Protein AF-A0A836XDJ7-F1 (afdb_monomer_lite)

Structure (mmCIF, N/CA/C/O backbone):
data_AF-A0A836XDJ7-F1
#
_entry.id   AF-A0A836XDJ7-F1
#
loop_
_atom_site.group_PDB
_atom_site.id
_atom_site.type_symbol
_atom_site.label_atom_id
_atom_site.label_alt_id
_atom_site.label_comp_id
_atom_site.label_asym_id
_atom_site.label_entity_id
_atom_site.label_seq_id
_atom_site.pdbx_PDB_ins_code
_atom_site.Cartn_x
_atom_site.Cartn_y
_atom_site.Cartn_z
_atom_site.occupancy
_atom_site.B_iso_or_equiv
_atom_site.auth_seq_id
_atom_site.auth_comp_id
_atom_site.auth_asym_id
_atom_site.auth_atom_id
_atom_site.pdbx_PDB_model_num
ATOM 1 N N . MET A 1 1 ? 8.015 -3.170 -27.731 1.00 86.69 1 MET A N 1
ATOM 2 C CA . MET A 1 1 ? 8.907 -2.161 -28.352 1.00 86.69 1 MET A CA 1
ATOM 3 C C . MET A 1 1 ? 10.154 -2.767 -28.996 1.00 86.69 1 MET A C 1
ATOM 5 O O . MET A 1 1 ? 10.722 -2.091 -29.834 1.00 86.69 1 MET A O 1
ATOM 9 N N . GLY A 1 2 ? 10.564 -4.005 -28.668 1.00 94.81 2 GLY A N 1
ATOM 10 C CA . GLY A 1 2 ? 11.625 -4.706 -29.415 1.00 94.81 2 GLY A CA 1
ATOM 11 C C . GLY A 1 2 ? 12.998 -4.026 -29.364 1.00 94.81 2 GLY A C 1
ATOM 12 O O . GLY A 1 2 ? 13.715 -4.049 -30.357 1.00 94.81 2 GLY A O 1
ATOM 13 N N . LEU A 1 3 ? 13.328 -3.371 -28.244 1.00 97.88 3 LEU A N 1
ATOM 14 C CA . LEU A 1 3 ? 14.580 -2.630 -28.093 1.00 97.88 3 LEU A CA 1
ATOM 15 C C . LEU A 1 3 ? 15.785 -3.572 -28.095 1.00 97.88 3 LEU A C 1
ATOM 17 O O . LEU A 1 3 ? 15.731 -4.663 -27.528 1.00 97.88 3 LEU A O 1
ATOM 21 N N . THR A 1 4 ? 16.895 -3.116 -28.674 1.00 98.25 4 THR A N 1
ATOM 22 C CA . THR A 1 4 ? 18.186 -3.800 -28.528 1.00 98.25 4 THR A CA 1
ATOM 23 C C . THR A 1 4 ? 18.712 -3.677 -27.094 1.00 98.25 4 THR A C 1
ATOM 25 O O . THR A 1 4 ? 18.233 -2.854 -26.307 1.00 98.25 4 THR A O 1
ATOM 28 N N . ALA A 1 5 ? 19.743 -4.451 -26.744 1.00 96.75 5 ALA A N 1
ATOM 29 C CA . ALA A 1 5 ? 20.406 -4.335 -25.443 1.00 96.75 5 ALA A CA 1
ATOM 30 C C . ALA A 1 5 ? 20.936 -2.909 -25.187 1.00 96.75 5 ALA A C 1
ATOM 32 O O . ALA A 1 5 ? 20.705 -2.351 -24.118 1.00 96.75 5 ALA A O 1
ATOM 33 N N . ALA A 1 6 ? 21.555 -2.279 -26.193 1.00 97.38 6 ALA A N 1
ATOM 34 C CA . ALA A 1 6 ? 22.063 -0.910 -26.088 1.00 97.38 6 ALA A CA 1
ATOM 35 C C . ALA A 1 6 ? 20.937 0.120 -25.877 1.00 97.38 6 ALA A C 1
ATOM 37 O O . ALA A 1 6 ? 21.045 0.999 -25.025 1.00 97.38 6 ALA A O 1
ATOM 38 N N . GLN A 1 7 ? 19.821 -0.011 -26.601 1.00 98.06 7 GLN A N 1
ATOM 39 C CA . GLN A 1 7 ? 18.652 0.852 -26.397 1.00 98.06 7 GLN A CA 1
ATOM 40 C C . GLN A 1 7 ? 18.010 0.627 -25.024 1.00 98.06 7 GLN A C 1
ATOM 42 O O . GLN A 1 7 ? 17.579 1.581 -24.385 1.00 98.06 7 GLN A O 1
ATOM 47 N N . THR A 1 8 ? 17.975 -0.616 -24.545 1.00 97.12 8 THR A N 1
ATOM 48 C CA . THR 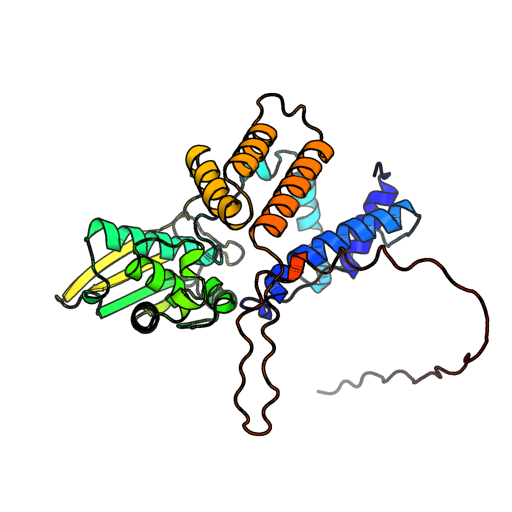A 1 8 ? 17.460 -0.946 -23.210 1.00 97.12 8 THR A CA 1
ATOM 49 C C . THR A 1 8 ? 18.335 -0.332 -22.116 1.00 97.12 8 THR A C 1
ATOM 51 O O . THR A 1 8 ? 17.803 0.275 -21.190 1.00 97.12 8 THR A O 1
ATOM 54 N N . ALA A 1 9 ? 19.662 -0.403 -22.253 1.00 96.25 9 ALA A N 1
ATOM 55 C CA . ALA A 1 9 ? 20.599 0.238 -21.331 1.00 96.25 9 ALA A CA 1
ATOM 56 C C . ALA A 1 9 ? 20.425 1.767 -21.306 1.00 96.25 9 ALA A C 1
ATOM 58 O O . ALA A 1 9 ? 20.306 2.352 -20.231 1.00 96.25 9 ALA A O 1
ATOM 59 N N . ASN A 1 10 ? 20.307 2.407 -22.477 1.00 98.25 10 ASN A N 1
ATOM 60 C CA . ASN A 1 10 ? 20.009 3.840 -22.569 1.00 98.25 10 ASN A CA 1
ATOM 61 C C . ASN A 1 10 ? 18.671 4.187 -21.903 1.00 98.25 10 ASN A C 1
ATOM 63 O O . ASN A 1 10 ? 18.594 5.167 -21.169 1.00 98.25 10 ASN A O 1
ATOM 67 N N . ALA A 1 11 ? 17.625 3.383 -22.119 1.00 97.88 11 ALA A N 1
ATOM 68 C CA . ALA A 1 11 ? 16.325 3.600 -21.493 1.00 97.88 11 ALA A CA 1
ATOM 69 C C . ALA A 1 11 ? 16.418 3.529 -19.962 1.00 97.88 11 ALA A C 1
ATOM 71 O O . ALA A 1 11 ? 15.955 4.444 -19.290 1.00 97.88 11 ALA A O 1
ATOM 72 N N . LEU A 1 12 ? 17.052 2.490 -19.408 1.00 95.88 12 LEU A N 1
ATOM 73 C CA . LEU A 1 12 ? 17.246 2.353 -17.960 1.00 95.88 12 LEU A CA 1
ATOM 74 C C . LEU A 1 12 ? 18.051 3.526 -17.389 1.00 95.88 12 LEU A C 1
ATOM 76 O O . LEU A 1 12 ? 17.641 4.126 -16.398 1.00 95.88 12 LEU A O 1
ATOM 80 N N . SER A 1 13 ? 19.136 3.916 -18.053 1.00 97.31 13 SER A N 1
ATOM 81 C CA . SER A 1 13 ? 19.957 5.058 -17.648 1.00 97.31 13 SER A CA 1
ATOM 82 C C . SER A 1 13 ? 19.166 6.375 -17.647 1.00 97.31 13 SER A C 1
ATOM 84 O O . SER A 1 13 ? 19.190 7.108 -16.662 1.00 97.31 13 SER A O 1
ATOM 86 N N . LEU A 1 14 ? 18.347 6.637 -18.674 1.00 97.75 14 LEU A N 1
ATOM 87 C CA . LEU A 1 14 ? 17.469 7.816 -18.716 1.00 97.75 14 LEU A CA 1
ATOM 88 C C . LEU A 1 14 ? 16.453 7.848 -17.564 1.00 97.75 14 LEU A C 1
ATOM 90 O O . LEU A 1 14 ? 16.077 8.934 -17.116 1.00 97.75 14 LEU A O 1
ATOM 94 N N . THR A 1 15 ? 16.007 6.690 -17.056 1.00 96.50 15 THR A N 1
ATOM 95 C CA . THR A 1 15 ? 15.101 6.675 -15.895 1.00 96.50 15 THR A CA 1
ATOM 96 C C . THR A 1 15 ? 15.756 7.212 -14.627 1.00 96.50 15 THR A C 1
ATOM 98 O O . THR A 1 15 ? 15.051 7.818 -13.825 1.00 96.50 15 THR A O 1
ATOM 101 N N . ALA A 1 16 ? 17.082 7.102 -14.474 1.00 94.94 16 ALA A N 1
ATOM 102 C CA . ALA A 1 16 ? 17.805 7.660 -13.330 1.00 94.94 16 ALA A CA 1
ATOM 103 C C . ALA A 1 16 ? 17.612 9.183 -13.211 1.00 94.94 16 ALA A C 1
ATOM 105 O O . ALA A 1 16 ? 17.493 9.709 -12.110 1.00 94.94 16 ALA A O 1
ATOM 106 N N . SER A 1 17 ? 17.497 9.891 -14.342 1.00 93.88 17 SER A N 1
ATOM 107 C CA . SER A 1 17 ? 17.246 11.341 -14.381 1.00 93.88 17 SER A CA 1
ATOM 108 C C . SER A 1 17 ? 15.789 11.738 -14.108 1.00 93.88 17 SER A C 1
ATOM 110 O O . SER A 1 17 ? 15.494 12.922 -13.975 1.00 93.88 17 SER A O 1
ATOM 112 N N . MET A 1 18 ? 14.869 10.773 -14.060 1.00 95.12 18 MET A N 1
ATOM 113 C CA . MET A 1 18 ? 13.438 10.992 -13.802 1.00 95.12 18 MET A CA 1
ATOM 114 C C . MET A 1 18 ? 12.961 10.324 -12.506 1.00 95.12 18 MET A C 1
ATOM 116 O O . MET A 1 18 ? 11.803 10.489 -12.120 1.00 95.12 18 MET A O 1
ATOM 120 N N . ALA A 1 19 ? 13.828 9.550 -11.853 1.00 92.81 19 ALA A N 1
ATOM 121 C CA . ALA A 1 19 ? 13.526 8.845 -10.623 1.00 92.81 19 ALA A CA 1
ATOM 122 C C . ALA A 1 19 ? 13.476 9.826 -9.443 1.00 92.81 19 ALA A C 1
ATOM 124 O O . ALA A 1 19 ? 14.389 10.622 -9.231 1.00 92.81 19 ALA A O 1
ATOM 125 N N . GLY A 1 20 ? 12.398 9.766 -8.663 1.00 91.19 20 GLY A N 1
ATOM 126 C CA . GLY A 1 20 ? 12.217 10.601 -7.483 1.00 91.19 20 GLY A CA 1
ATOM 127 C C . GLY A 1 20 ? 10.859 10.394 -6.817 1.00 91.19 20 GLY A C 1
ATOM 128 O O . GLY A 1 20 ? 9.956 9.766 -7.370 1.00 91.19 20 GLY A O 1
ATOM 129 N N . GLY A 1 21 ? 10.729 10.933 -5.608 1.00 92.19 21 GLY A N 1
ATOM 130 C CA . GLY A 1 21 ? 9.521 10.870 -4.789 1.00 92.19 21 GLY A CA 1
ATOM 131 C C . GLY A 1 21 ? 9.886 10.925 -3.311 1.00 92.19 21 GLY A C 1
ATOM 132 O O . GLY A 1 21 ? 10.729 10.160 -2.854 1.00 92.19 21 GLY A O 1
ATOM 133 N N . ALA A 1 22 ? 9.269 11.835 -2.563 1.00 92.69 22 ALA A N 1
ATOM 134 C CA . ALA A 1 22 ? 9.565 12.012 -1.144 1.00 92.69 22 ALA A CA 1
ATOM 135 C C . ALA A 1 22 ? 8.534 11.280 -0.277 1.00 92.69 22 ALA A C 1
ATOM 137 O O . ALA A 1 22 ? 7.329 11.375 -0.520 1.00 92.69 22 ALA A O 1
ATOM 138 N N . THR A 1 23 ? 8.991 10.587 0.765 1.00 91.44 23 THR A N 1
ATOM 139 C CA . THR A 1 23 ? 8.110 9.950 1.761 1.00 91.44 23 THR A CA 1
ATOM 140 C C . THR A 1 23 ? 7.246 10.966 2.506 1.00 91.44 23 THR A C 1
ATOM 142 O O . THR A 1 23 ? 6.135 10.630 2.899 1.00 91.44 23 THR A O 1
ATOM 145 N N . SER A 1 24 ? 7.672 12.232 2.586 1.00 92.81 24 SER A N 1
ATOM 146 C CA . SER A 1 24 ? 6.873 13.346 3.118 1.00 92.81 24 SER A CA 1
ATOM 147 C C . SER A 1 24 ? 5.565 13.613 2.360 1.00 92.81 24 SER A C 1
ATOM 149 O O . SER A 1 24 ? 4.715 14.343 2.852 1.00 92.81 24 SER A O 1
ATOM 151 N N . GLN A 1 25 ? 5.381 13.025 1.174 1.00 95.19 25 GLN A N 1
ATOM 152 C CA . GLN A 1 25 ? 4.128 13.088 0.417 1.00 95.19 25 GLN A CA 1
ATOM 153 C C . GLN A 1 25 ? 3.115 12.005 0.820 1.00 95.19 25 GLN A C 1
ATOM 155 O O . GLN A 1 25 ? 2.030 11.915 0.240 1.00 95.19 25 GLN A O 1
ATOM 160 N N . PHE A 1 26 ? 3.462 11.119 1.755 1.00 94.38 26 PHE A N 1
ATOM 161 C CA . PHE A 1 26 ? 2.523 10.128 2.273 1.00 94.38 26 PHE A CA 1
ATOM 162 C C . PHE A 1 26 ? 1.426 10.846 3.058 1.00 94.38 26 PHE A C 1
ATOM 164 O O . PHE A 1 26 ? 1.706 11.801 3.764 1.00 94.38 26 PHE A O 1
ATOM 171 N N . GLY A 1 27 ? 0.179 10.409 2.887 1.00 93.56 27 GLY A N 1
ATOM 172 C CA . GLY A 1 27 ? -0.996 11.137 3.373 1.00 93.56 27 GLY A CA 1
ATOM 173 C C . GLY A 1 27 ? -1.542 12.192 2.411 1.00 93.56 27 GLY A C 1
ATOM 174 O O . GLY A 1 27 ? -2.542 12.815 2.725 1.00 93.56 27 GLY A O 1
ATOM 175 N N . THR A 1 28 ? -0.955 12.365 1.220 1.00 94.88 28 THR A N 1
ATOM 176 C CA . THR A 1 28 ? -1.492 13.252 0.174 1.00 94.88 28 THR A CA 1
ATOM 177 C C . THR A 1 28 ? -1.761 12.496 -1.130 1.00 94.88 28 THR A C 1
ATOM 179 O O . THR A 1 28 ? -1.353 11.344 -1.322 1.00 94.88 28 THR A O 1
ATOM 182 N N . MET A 1 29 ? -2.410 13.162 -2.092 1.00 95.00 29 MET A N 1
ATOM 183 C CA . MET A 1 29 ? -2.588 12.622 -3.448 1.00 95.00 29 MET A CA 1
ATOM 184 C C . MET A 1 29 ? -1.257 12.374 -4.173 1.00 95.00 29 MET A C 1
ATOM 186 O O . MET A 1 29 ? -1.188 11.501 -5.043 1.00 95.00 29 MET A O 1
ATOM 190 N N . ALA A 1 30 ? -0.186 13.093 -3.817 1.00 96.12 30 ALA A N 1
ATOM 191 C CA . ALA A 1 30 ? 1.107 12.962 -4.481 1.00 96.12 30 ALA A CA 1
ATOM 192 C C . ALA A 1 30 ? 1.695 11.551 -4.327 1.00 96.12 30 ALA A C 1
ATOM 194 O O . ALA A 1 30 ? 2.253 11.027 -5.292 1.00 96.12 30 ALA A O 1
ATOM 195 N N . LYS A 1 31 ? 1.457 10.865 -3.195 1.00 94.56 31 LYS A N 1
ATOM 196 C CA . LYS A 1 31 ? 1.850 9.455 -3.038 1.00 94.56 31 LYS A CA 1
ATOM 197 C C . LYS A 1 31 ? 1.288 8.570 -4.149 1.00 94.56 31 LYS A C 1
ATOM 199 O O . LYS A 1 31 ? 1.990 7.682 -4.628 1.00 94.56 31 LYS A O 1
ATOM 204 N N . ALA A 1 32 ? 0.020 8.751 -4.526 1.00 93.06 32 ALA A N 1
ATOM 205 C CA . ALA A 1 32 ? -0.593 7.962 -5.595 1.00 93.06 32 ALA A CA 1
ATOM 206 C C . ALA A 1 32 ? -0.015 8.354 -6.963 1.00 93.06 32 ALA A C 1
ATOM 208 O O . ALA A 1 32 ? 0.279 7.487 -7.787 1.00 93.06 32 ALA A O 1
ATOM 209 N N . LEU A 1 33 ? 0.222 9.654 -7.171 1.00 96.19 33 LEU A N 1
ATOM 210 C CA . LEU A 1 33 ? 0.825 10.178 -8.396 1.00 96.19 33 LEU A CA 1
ATOM 211 C C . LEU A 1 33 ? 2.256 9.678 -8.624 1.00 96.19 33 LEU A C 1
ATOM 213 O O . LEU A 1 33 ? 2.631 9.509 -9.780 1.00 96.19 33 LEU A O 1
ATOM 217 N N . HIS A 1 34 ? 3.027 9.358 -7.578 1.00 97.06 34 HIS A N 1
ATOM 218 C CA . HIS A 1 34 ? 4.369 8.777 -7.727 1.00 97.06 34 HIS A CA 1
ATOM 219 C C . HIS A 1 34 ? 4.378 7.533 -8.633 1.00 97.06 34 HIS A C 1
ATOM 221 O O . HIS A 1 34 ? 5.248 7.406 -9.492 1.00 97.06 34 HIS A O 1
ATOM 227 N N . ALA A 1 35 ? 3.384 6.645 -8.506 1.00 96.00 35 ALA A N 1
ATOM 228 C CA . ALA A 1 35 ? 3.280 5.462 -9.364 1.00 96.00 35 ALA A CA 1
ATOM 229 C C . ALA A 1 35 ? 2.992 5.837 -10.829 1.00 96.00 35 ALA A C 1
ATOM 231 O O . ALA A 1 35 ? 3.576 5.264 -11.749 1.00 96.00 35 ALA A O 1
ATOM 232 N N . GLY A 1 36 ? 2.133 6.838 -11.048 1.00 96.44 36 GLY A N 1
ATOM 233 C CA . GLY A 1 36 ? 1.852 7.373 -12.380 1.00 96.44 36 GLY A CA 1
ATOM 234 C C . GLY A 1 36 ? 3.075 8.041 -13.014 1.00 96.44 36 GLY A C 1
ATOM 235 O O . GLY A 1 36 ? 3.361 7.816 -14.190 1.00 96.44 36 GLY A O 1
ATOM 236 N N . PHE A 1 37 ? 3.838 8.813 -12.236 1.00 97.25 37 PHE A N 1
ATOM 237 C CA . PHE A 1 37 ? 5.084 9.431 -12.688 1.00 97.25 37 PHE A CA 1
ATOM 238 C C . PHE A 1 37 ? 6.145 8.389 -13.037 1.00 97.25 37 PHE A C 1
ATOM 240 O O . PHE A 1 37 ? 6.752 8.497 -14.100 1.00 97.25 37 PHE A O 1
ATOM 247 N N . ALA A 1 38 ? 6.305 7.344 -12.222 1.00 97.31 38 ALA A N 1
ATOM 248 C CA . ALA A 1 38 ? 7.218 6.242 -12.518 1.00 97.31 38 ALA A CA 1
ATOM 249 C C . ALA A 1 38 ? 6.836 5.511 -13.820 1.00 97.31 38 ALA A C 1
ATOM 251 O O . ALA A 1 38 ? 7.686 5.301 -14.687 1.00 97.31 38 ALA A O 1
ATOM 252 N N . ALA A 1 39 ? 5.550 5.191 -14.009 1.00 97.25 39 ALA A N 1
ATOM 253 C CA . ALA A 1 39 ? 5.065 4.558 -15.237 1.00 97.25 39 ALA A CA 1
ATOM 254 C C . ALA A 1 39 ? 5.295 5.446 -16.474 1.00 97.25 39 ALA A C 1
ATOM 256 O O . ALA A 1 39 ? 5.802 4.978 -17.497 1.00 97.25 39 ALA A O 1
ATOM 257 N N . LYS A 1 40 ? 4.986 6.747 -16.366 1.00 97.31 40 LYS A N 1
ATOM 258 C CA . LYS A 1 40 ? 5.246 7.741 -17.418 1.00 97.31 40 LYS A CA 1
ATOM 259 C C . LYS A 1 40 ? 6.733 7.810 -17.769 1.00 97.31 40 LYS A C 1
ATOM 261 O O . LYS A 1 40 ? 7.070 7.802 -18.951 1.00 97.31 40 LYS A O 1
ATOM 266 N N . ALA A 1 41 ? 7.608 7.868 -16.765 1.00 97.81 41 ALA A N 1
ATOM 267 C CA . ALA A 1 41 ? 9.053 7.942 -16.951 1.00 97.81 41 ALA A CA 1
ATOM 268 C C . ALA A 1 41 ? 9.591 6.718 -17.708 1.00 97.81 41 ALA A C 1
ATOM 270 O O . ALA A 1 41 ? 10.345 6.883 -18.665 1.00 97.81 41 ALA A O 1
ATOM 271 N N . GLY A 1 42 ? 9.148 5.507 -17.354 1.00 97.50 42 GLY A N 1
ATOM 272 C CA . GLY A 1 42 ? 9.561 4.277 -18.039 1.00 97.50 42 GLY A CA 1
ATOM 273 C C . GLY A 1 42 ? 9.163 4.247 -19.519 1.00 97.50 42 GLY A C 1
ATOM 274 O O . GLY A 1 42 ? 10.001 3.991 -20.385 1.00 97.50 42 GLY A O 1
ATOM 275 N N . VAL A 1 43 ? 7.902 4.571 -19.832 1.00 97.88 43 VAL A N 1
ATOM 276 C CA . VAL A 1 43 ? 7.412 4.620 -21.224 1.00 97.88 43 VAL A CA 1
ATOM 277 C C . VAL A 1 43 ? 8.137 5.698 -22.031 1.00 97.88 43 VAL A C 1
ATOM 279 O O . VAL A 1 43 ? 8.524 5.458 -23.179 1.00 97.88 43 VAL A O 1
ATOM 282 N N . LEU A 1 44 ? 8.351 6.876 -21.438 1.00 98.38 44 LEU A N 1
ATOM 283 C CA . LEU A 1 44 ? 9.061 7.975 -22.085 1.00 98.38 44 LEU A CA 1
ATOM 284 C C . LEU A 1 44 ? 10.523 7.604 -22.370 1.00 98.38 44 LEU A C 1
ATOM 286 O O . LEU A 1 44 ? 10.965 7.754 -23.506 1.00 98.38 44 LEU A O 1
ATOM 290 N N . ALA A 1 45 ? 11.248 7.066 -21.386 1.00 98.25 45 ALA A N 1
ATOM 291 C CA . ALA A 1 45 ? 12.641 6.650 -21.546 1.00 98.25 45 ALA A CA 1
ATOM 292 C C . ALA A 1 45 ? 12.806 5.587 -22.641 1.00 98.25 45 ALA A C 1
ATOM 294 O O . ALA A 1 45 ? 13.648 5.734 -23.527 1.00 98.25 45 ALA A O 1
ATOM 295 N N . ALA A 1 46 ? 11.958 4.554 -22.630 1.00 98.38 46 ALA A N 1
ATOM 296 C CA . ALA A 1 46 ? 11.966 3.513 -23.654 1.00 98.38 46 ALA A CA 1
ATOM 297 C C . ALA A 1 46 ? 11.682 4.083 -25.054 1.00 98.38 46 ALA A C 1
ATOM 299 O O . ALA A 1 46 ? 12.316 3.681 -26.029 1.00 98.38 46 ALA A O 1
ATOM 300 N N . SER A 1 47 ? 10.766 5.050 -25.157 1.00 98.50 47 SER A N 1
ATOM 301 C CA . SER A 1 47 ? 10.428 5.715 -26.422 1.00 98.50 47 SER A CA 1
ATOM 302 C C . SER A 1 47 ? 11.564 6.592 -26.943 1.00 98.50 47 SER A C 1
ATOM 304 O O . SER A 1 47 ? 11.864 6.558 -28.135 1.00 98.50 47 SER A O 1
ATOM 306 N N . LEU A 1 48 ? 12.228 7.343 -26.062 1.00 98.44 48 LEU A N 1
ATOM 307 C CA . LEU A 1 48 ? 13.385 8.167 -26.414 1.00 98.44 48 LEU A CA 1
ATOM 308 C C . LEU A 1 48 ? 14.558 7.298 -26.882 1.00 98.44 48 LEU A C 1
ATOM 310 O O . LEU A 1 48 ? 15.132 7.558 -27.940 1.00 98.44 48 LEU A O 1
ATOM 314 N N . ALA A 1 49 ? 14.868 6.222 -26.158 1.00 98.31 49 ALA A N 1
ATOM 315 C CA . ALA A 1 49 ? 15.923 5.290 -26.546 1.00 98.31 49 ALA A CA 1
ATOM 316 C C . ALA A 1 49 ? 15.611 4.573 -27.873 1.00 98.31 49 ALA A C 1
ATOM 318 O O . ALA A 1 49 ? 16.497 4.414 -28.716 1.00 98.31 49 ALA A O 1
ATOM 319 N N . ALA A 1 50 ? 14.343 4.218 -28.122 1.00 98.31 50 ALA A N 1
ATOM 320 C CA . ALA A 1 50 ? 13.899 3.679 -29.412 1.00 98.31 50 ALA A CA 1
ATOM 321 C C . ALA A 1 50 ? 14.165 4.642 -30.582 1.00 98.31 50 ALA A C 1
ATOM 323 O O . ALA A 1 50 ? 14.347 4.205 -31.717 1.00 98.31 50 ALA A O 1
ATOM 324 N N . LYS A 1 51 ? 14.184 5.953 -30.308 1.00 98.19 51 LYS A N 1
ATOM 325 C CA . LYS A 1 51 ? 14.467 7.025 -31.272 1.00 98.19 51 LYS A CA 1
ATOM 326 C C . LYS A 1 51 ? 15.932 7.474 -31.286 1.00 98.19 51 LYS A C 1
ATOM 328 O O . LYS A 1 51 ? 16.251 8.435 -31.976 1.00 98.19 51 LYS A O 1
ATOM 333 N N . GLY A 1 52 ? 16.817 6.762 -30.588 1.00 97.75 52 GLY A N 1
ATOM 334 C CA . GLY A 1 52 ? 18.262 6.991 -30.638 1.00 97.75 52 GLY A CA 1
ATOM 335 C C . GLY A 1 52 ? 18.810 7.904 -29.544 1.00 97.75 52 GLY A C 1
ATOM 336 O O . GLY A 1 52 ? 19.977 8.275 -29.619 1.00 97.75 52 GLY A O 1
ATOM 337 N N . ALA A 1 53 ? 18.020 8.253 -28.523 1.00 98.25 53 ALA A N 1
ATOM 338 C CA . ALA A 1 53 ? 18.565 8.934 -27.353 1.00 98.25 53 ALA A CA 1
ATOM 339 C C . ALA A 1 53 ? 19.595 8.037 -26.641 1.00 98.25 53 ALA A C 1
ATOM 341 O O . ALA A 1 53 ? 19.336 6.858 -26.379 1.00 98.25 53 ALA A O 1
ATOM 342 N N . THR A 1 54 ? 20.754 8.610 -26.326 1.00 97.69 54 THR A N 1
ATOM 343 C CA . THR A 1 54 ? 21.867 7.948 -25.635 1.00 97.69 54 THR A CA 1
ATOM 344 C C . THR A 1 54 ? 22.000 8.449 -24.203 1.00 97.69 54 THR A C 1
ATOM 346 O O . THR A 1 54 ? 21.654 9.596 -23.920 1.00 97.69 54 THR A O 1
ATOM 349 N N . ALA A 1 55 ? 22.549 7.624 -23.313 1.00 96.69 55 ALA A N 1
ATOM 350 C CA . ALA A 1 55 ? 22.852 8.002 -21.936 1.00 96.69 55 ALA A CA 1
ATOM 351 C C . ALA A 1 55 ? 24.127 7.296 -21.436 1.00 96.69 55 ALA A C 1
ATOM 353 O O . ALA A 1 55 ? 24.624 6.375 -22.085 1.00 96.69 55 ALA A O 1
ATOM 354 N N . HIS A 1 56 ? 24.678 7.739 -20.302 1.00 95.31 56 HIS A N 1
ATOM 355 C CA . HIS A 1 56 ? 25.856 7.097 -19.708 1.00 95.31 56 HIS A CA 1
ATOM 356 C C . HIS A 1 56 ? 25.531 5.675 -19.235 1.00 95.31 56 HIS A C 1
ATOM 358 O O . HIS A 1 56 ? 24.430 5.412 -18.749 1.00 95.31 56 HIS A O 1
ATOM 364 N N . SER A 1 57 ? 26.486 4.755 -19.361 1.00 92.81 57 SER A N 1
ATOM 365 C CA . SER A 1 57 ? 26.285 3.337 -19.034 1.00 92.81 57 SER A CA 1
ATOM 366 C C . SER A 1 57 ? 26.190 3.043 -17.535 1.00 92.81 57 SER A C 1
ATOM 368 O O . SER A 1 57 ? 25.738 1.966 -17.171 1.00 92.81 57 SER A O 1
ATOM 370 N N . ASP A 1 58 ? 26.611 3.975 -16.681 1.00 92.44 58 ASP A N 1
ATOM 371 C CA . ASP A 1 58 ? 26.795 3.801 -15.236 1.00 92.44 58 ASP A CA 1
ATOM 372 C C . ASP A 1 58 ? 25.916 4.748 -14.394 1.00 92.44 58 ASP A C 1
ATOM 374 O O . ASP A 1 58 ? 26.152 4.945 -13.205 1.00 92.44 58 ASP A O 1
ATOM 378 N N . ALA A 1 59 ? 24.862 5.330 -14.979 1.00 94.38 59 ALA A N 1
ATOM 379 C CA . ALA A 1 59 ? 23.990 6.279 -14.274 1.00 94.38 59 ALA A CA 1
ATOM 380 C C . ALA A 1 59 ? 23.228 5.671 -13.077 1.00 94.38 59 ALA A C 1
ATOM 382 O O . ALA A 1 59 ? 22.721 6.416 -12.237 1.00 94.38 59 ALA A O 1
ATOM 383 N N . LEU A 1 60 ? 23.133 4.338 -12.989 1.00 91.38 60 LEU A N 1
ATOM 384 C CA . LEU A 1 60 ? 22.469 3.640 -11.885 1.00 91.38 60 LEU A CA 1
ATOM 385 C C . LEU A 1 60 ? 23.419 3.330 -10.723 1.00 91.38 60 LEU A C 1
ATOM 387 O O . LEU A 1 60 ? 23.040 3.584 -9.585 1.00 91.38 60 LEU A O 1
ATOM 391 N N . ASP A 1 61 ? 24.622 2.823 -11.004 1.00 91.50 61 ASP A N 1
ATOM 392 C CA . ASP A 1 61 ? 25.532 2.191 -10.033 1.00 91.50 61 ASP A CA 1
ATOM 393 C C . ASP A 1 61 ? 27.003 2.661 -10.127 1.00 91.50 61 ASP A C 1
ATOM 395 O O . ASP A 1 61 ? 27.876 2.142 -9.429 1.00 91.50 61 ASP A O 1
ATOM 399 N N . GLY A 1 62 ? 27.301 3.647 -10.976 1.00 91.75 62 GLY A N 1
ATOM 400 C CA . GLY A 1 62 ? 28.618 4.276 -11.089 1.00 91.75 62 GLY A CA 1
ATOM 401 C C . GLY A 1 62 ? 28.997 5.174 -9.897 1.00 91.75 62 GLY A C 1
ATOM 402 O O . GLY A 1 62 ? 28.203 5.377 -8.977 1.00 91.75 62 GLY A O 1
ATOM 403 N N . PRO A 1 63 ? 30.203 5.774 -9.900 1.00 90.88 63 PRO A N 1
ATOM 404 C CA . PRO A 1 63 ? 30.690 6.606 -8.791 1.00 90.88 63 PRO A CA 1
ATOM 405 C C . PRO A 1 63 ? 29.886 7.895 -8.549 1.00 90.88 63 PRO A C 1
ATOM 407 O O . PRO A 1 63 ? 29.868 8.405 -7.433 1.00 90.88 63 PRO A O 1
ATOM 410 N N . VAL A 1 64 ? 29.256 8.436 -9.599 1.00 92.56 64 VAL A N 1
ATOM 411 C CA . VAL A 1 64 ? 28.373 9.614 -9.548 1.00 92.56 64 VAL A CA 1
ATOM 412 C C . VAL A 1 64 ? 27.042 9.226 -10.189 1.00 92.56 64 VAL A C 1
ATOM 414 O O . VAL A 1 64 ? 26.737 9.596 -11.322 1.00 92.56 64 VAL A O 1
ATOM 417 N N . SER A 1 65 ? 26.287 8.392 -9.482 1.00 93.12 65 SER A N 1
ATOM 418 C CA . SER A 1 65 ? 25.101 7.704 -9.988 1.00 93.12 65 SER A CA 1
ATOM 419 C C . SER A 1 65 ? 23.887 7.914 -9.092 1.00 93.12 65 SER A C 1
ATOM 421 O O . SER A 1 65 ? 23.962 8.509 -8.016 1.00 93.12 65 SER A O 1
ATOM 423 N N . PHE A 1 66 ? 22.739 7.400 -9.527 1.00 93.62 66 PHE A N 1
ATOM 424 C CA . PHE A 1 66 ? 21.539 7.380 -8.704 1.00 93.62 66 PHE A CA 1
ATOM 425 C C . PHE A 1 66 ? 21.771 6.663 -7.366 1.00 93.62 66 PHE A C 1
ATOM 427 O O . PHE A 1 66 ? 21.388 7.196 -6.323 1.00 93.62 66 PHE A O 1
ATOM 434 N N . ALA A 1 67 ? 22.434 5.501 -7.369 1.00 92.94 67 ALA A N 1
ATOM 435 C CA . ALA A 1 67 ? 22.714 4.752 -6.148 1.00 92.94 67 ALA A CA 1
ATOM 436 C C . ALA A 1 67 ? 23.578 5.546 -5.167 1.00 92.94 67 ALA A C 1
ATOM 438 O O . ALA A 1 67 ? 23.202 5.650 -4.001 1.00 92.94 67 ALA A O 1
ATOM 439 N N . SER A 1 68 ? 24.664 6.172 -5.643 1.00 92.81 68 SER A N 1
ATOM 440 C CA . SER A 1 68 ? 25.572 6.952 -4.788 1.00 92.81 68 SER A CA 1
A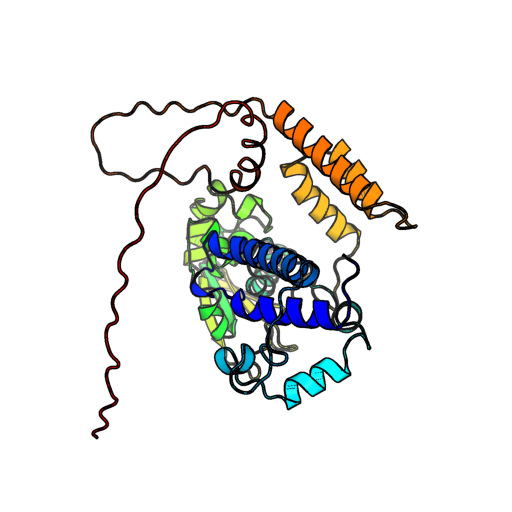TOM 441 C C . SER A 1 68 ? 24.920 8.208 -4.199 1.00 92.81 68 SER A C 1
ATOM 443 O O . SER A 1 68 ? 25.418 8.758 -3.223 1.00 92.81 68 SER A O 1
ATOM 445 N N . MET A 1 69 ? 23.830 8.696 -4.802 1.00 92.50 69 MET A N 1
ATOM 446 C CA . MET A 1 69 ? 23.068 9.849 -4.305 1.00 92.50 69 MET A CA 1
ATOM 447 C C . MET A 1 69 ? 21.940 9.470 -3.338 1.00 92.50 69 MET A C 1
ATOM 449 O O . MET A 1 69 ? 21.435 10.343 -2.635 1.00 92.50 69 MET A O 1
ATOM 453 N N . THR A 1 70 ? 21.490 8.212 -3.337 1.00 92.75 70 THR A N 1
ATOM 454 C CA . THR A 1 70 ? 20.234 7.813 -2.669 1.00 92.75 70 THR A CA 1
ATOM 455 C C . THR A 1 70 ? 20.381 6.662 -1.681 1.00 92.75 70 THR A C 1
ATOM 457 O O . THR A 1 70 ? 19.423 6.342 -0.978 1.00 92.75 70 THR A O 1
ATOM 460 N N . SER A 1 71 ? 21.551 6.031 -1.612 1.00 91.50 71 SER A N 1
ATOM 461 C CA . SER A 1 71 ? 21.791 4.871 -0.760 1.00 91.50 71 SER A CA 1
ATOM 462 C C . SER A 1 71 ? 23.275 4.694 -0.451 1.00 91.50 71 SER A C 1
ATOM 464 O O . SER A 1 71 ? 24.128 5.223 -1.157 1.00 91.50 71 SER A O 1
ATOM 466 N N . ASP A 1 72 ? 23.567 3.844 0.530 1.00 90.12 72 ASP A N 1
ATOM 467 C CA . ASP A 1 72 ? 24.922 3.355 0.810 1.00 90.12 72 ASP A CA 1
ATOM 468 C C . ASP A 1 72 ? 25.258 2.076 0.014 1.00 90.12 72 ASP A C 1
ATOM 470 O O . ASP A 1 72 ? 26.183 1.340 0.363 1.00 90.12 72 ASP A O 1
ATOM 474 N N . ALA A 1 73 ? 24.483 1.766 -1.035 1.00 89.69 73 ALA A N 1
ATOM 475 C CA . ALA A 1 73 ? 24.685 0.567 -1.834 1.00 89.69 73 ALA A CA 1
ATOM 476 C C . ALA A 1 73 ? 26.024 0.628 -2.577 1.00 89.69 73 ALA A C 1
ATOM 478 O O . ALA A 1 73 ? 26.347 1.584 -3.283 1.00 89.69 73 ALA A O 1
ATOM 479 N N . THR A 1 74 ? 26.794 -0.443 -2.450 1.00 89.44 74 THR A N 1
ATOM 480 C CA . THR A 1 74 ? 28.076 -0.625 -3.120 1.00 89.44 74 THR A CA 1
ATOM 481 C C . THR A 1 74 ? 27.892 -1.340 -4.454 1.00 89.44 74 THR A C 1
ATOM 483 O O . THR A 1 74 ? 26.925 -2.073 -4.668 1.00 89.44 74 THR A O 1
ATOM 486 N N . LYS A 1 75 ? 28.883 -1.229 -5.344 1.00 88.19 75 LYS A N 1
ATOM 487 C CA . LYS A 1 75 ? 28.915 -2.010 -6.590 1.00 88.19 75 LYS A CA 1
ATOM 488 C C . LYS A 1 75 ? 28.781 -3.522 -6.349 1.00 88.19 75 LYS A C 1
ATOM 490 O O . LYS A 1 75 ? 28.091 -4.208 -7.097 1.00 88.19 75 LYS A O 1
ATOM 495 N N . ALA A 1 76 ? 29.372 -4.032 -5.267 1.00 91.31 76 ALA A N 1
ATOM 496 C CA . ALA A 1 76 ? 29.247 -5.437 -4.892 1.00 91.31 76 ALA A CA 1
ATOM 497 C C . ALA A 1 76 ? 27.794 -5.827 -4.557 1.00 91.31 76 ALA A C 1
ATOM 499 O O . ALA A 1 76 ? 27.394 -6.964 -4.797 1.00 91.31 76 ALA A O 1
ATOM 500 N N . ASP A 1 77 ? 26.979 -4.912 -4.025 1.00 91.25 77 ASP A N 1
ATOM 501 C CA . ASP A 1 77 ? 25.561 -5.170 -3.741 1.00 91.25 77 ASP A CA 1
ATOM 502 C C . ASP A 1 77 ? 24.746 -5.305 -5.039 1.00 91.25 77 ASP A C 1
ATOM 504 O O . ASP A 1 77 ? 23.891 -6.194 -5.151 1.00 91.25 77 ASP A O 1
ATOM 508 N N . PHE A 1 78 ? 25.064 -4.488 -6.050 1.00 90.69 78 PHE A N 1
ATOM 509 C CA . PHE A 1 78 ? 24.503 -4.609 -7.398 1.00 90.69 78 PHE A CA 1
ATOM 510 C C . PHE A 1 78 ? 24.908 -5.924 -8.062 1.00 90.69 78 PHE A C 1
ATOM 512 O O . PHE A 1 78 ? 24.041 -6.651 -8.544 1.00 90.69 78 PHE A O 1
ATOM 519 N N . GLU A 1 79 ? 26.193 -6.281 -8.031 1.00 92.19 79 GLU A N 1
ATOM 520 C CA . GLU A 1 79 ? 26.693 -7.539 -8.601 1.00 92.19 79 GLU A CA 1
ATOM 521 C C . GLU A 1 79 ? 26.022 -8.761 -7.958 1.00 92.19 79 GLU A C 1
ATOM 523 O O . GLU A 1 79 ? 25.569 -9.663 -8.667 1.00 92.19 79 GLU A O 1
ATOM 528 N N . ARG A 1 80 ? 25.855 -8.767 -6.626 1.00 92.06 80 ARG A N 1
ATOM 529 C CA . ARG A 1 80 ? 25.116 -9.831 -5.922 1.00 92.06 80 ARG A CA 1
ATOM 530 C C . ARG A 1 80 ? 23.650 -9.909 -6.349 1.00 92.06 80 ARG A C 1
ATOM 532 O O . ARG A 1 80 ? 23.108 -11.009 -6.442 1.00 92.06 80 ARG A O 1
ATOM 539 N N . SER A 1 81 ? 23.011 -8.769 -6.602 1.00 89.69 81 SER A N 1
ATOM 540 C CA . SER A 1 81 ? 21.615 -8.714 -7.051 1.00 89.69 81 SER A CA 1
ATOM 541 C C . SER A 1 81 ? 21.466 -9.205 -8.495 1.00 89.69 81 SER A C 1
ATOM 543 O O . SER A 1 81 ? 20.586 -10.014 -8.789 1.00 89.69 81 SER A O 1
ATOM 545 N N . LEU A 1 82 ? 22.362 -8.779 -9.389 1.00 91.38 82 LEU A N 1
ATOM 546 C CA . LEU A 1 82 ? 22.377 -9.180 -10.798 1.00 91.38 82 LEU A CA 1
ATOM 547 C C . LEU A 1 82 ? 22.696 -10.667 -10.978 1.00 91.38 82 LEU A C 1
ATOM 549 O O . LEU A 1 82 ? 22.116 -11.305 -11.854 1.00 91.38 82 LEU A O 1
ATOM 553 N N . ALA A 1 83 ? 23.539 -11.246 -10.118 1.00 93.81 83 ALA A N 1
ATOM 554 C CA . ALA A 1 83 ? 23.849 -12.676 -10.137 1.00 93.81 83 ALA A CA 1
ATOM 555 C C . ALA A 1 83 ? 22.619 -13.581 -9.910 1.00 93.81 83 ALA A C 1
ATOM 557 O O . ALA A 1 83 ? 22.652 -14.756 -10.271 1.00 93.81 83 ALA A O 1
ATOM 558 N N . LYS A 1 84 ? 21.532 -13.045 -9.334 1.00 91.75 84 LYS A N 1
ATOM 559 C CA . LYS A 1 84 ? 20.265 -13.759 -9.098 1.00 91.75 84 LYS A CA 1
ATOM 560 C C . LYS A 1 84 ? 19.169 -13.424 -10.112 1.00 91.75 84 LYS A C 1
ATOM 562 O O . LYS A 1 84 ? 18.056 -13.937 -9.998 1.00 91.75 84 LYS A O 1
ATOM 567 N N . LEU A 1 85 ? 19.428 -12.542 -11.080 1.00 92.06 85 LEU A N 1
ATOM 568 C CA . LEU A 1 85 ? 18.384 -12.028 -11.964 1.00 92.06 85 LEU A CA 1
ATOM 569 C C . LEU A 1 85 ? 17.725 -13.163 -12.764 1.00 92.06 85 LEU A C 1
ATOM 571 O O . LEU A 1 85 ? 18.350 -13.800 -13.606 1.00 92.06 85 LEU A O 1
ATOM 575 N N . GLY A 1 86 ? 16.440 -13.398 -12.492 1.00 92.50 86 GLY A N 1
ATOM 576 C CA . GLY A 1 86 ? 15.650 -14.446 -13.140 1.00 92.50 86 GLY A CA 1
ATOM 577 C C . GLY A 1 86 ? 15.923 -15.869 -12.646 1.00 92.50 86 GLY A C 1
ATOM 578 O O . GLY A 1 86 ? 15.332 -16.803 -13.186 1.00 92.50 86 GLY A O 1
ATOM 579 N N . ASN A 1 87 ? 16.768 -16.056 -11.624 1.00 92.50 87 ASN A N 1
ATOM 580 C CA . ASN A 1 87 ? 17.117 -17.376 -11.104 1.00 92.50 87 ASN A CA 1
ATOM 581 C C . ASN A 1 87 ? 17.262 -17.411 -9.563 1.00 92.50 87 ASN A C 1
ATOM 583 O O . ASN A 1 87 ? 18.369 -17.229 -9.047 1.00 92.50 87 ASN A O 1
ATOM 587 N N . PRO A 1 88 ? 16.178 -17.716 -8.829 1.00 92.31 88 PRO A N 1
ATOM 588 C CA . PRO A 1 88 ? 14.793 -17.795 -9.306 1.00 92.31 88 PRO A CA 1
ATOM 589 C C . PRO A 1 88 ? 14.206 -16.403 -9.597 1.00 92.31 88 PRO A C 1
ATOM 591 O O . PRO A 1 88 ? 14.767 -15.362 -9.257 1.00 92.31 88 PRO A O 1
ATOM 594 N N . TRP A 1 89 ? 13.034 -16.360 -10.229 1.00 92.94 89 TRP A N 1
ATOM 595 C CA . TRP A 1 89 ? 12.282 -15.110 -10.321 1.00 92.94 89 TRP A CA 1
ATOM 596 C C . TRP A 1 89 ? 11.850 -14.655 -8.927 1.00 92.94 89 TRP A C 1
ATOM 598 O O . TRP A 1 89 ? 11.198 -15.415 -8.215 1.00 92.94 89 TRP A O 1
ATOM 608 N N . ALA A 1 90 ? 12.114 -13.394 -8.578 1.00 90.56 90 ALA A N 1
ATOM 609 C CA . ALA A 1 90 ? 11.740 -12.820 -7.282 1.00 90.56 90 ALA A CA 1
ATOM 610 C C . ALA A 1 90 ? 10.243 -12.994 -6.950 1.00 90.56 90 ALA A C 1
ATOM 612 O O . ALA A 1 90 ? 9.891 -13.222 -5.799 1.00 90.56 90 ALA A O 1
ATOM 613 N N . ILE A 1 91 ? 9.358 -12.949 -7.954 1.00 90.62 91 ILE A N 1
ATOM 614 C CA . ILE A 1 91 ? 7.918 -13.196 -7.767 1.00 90.62 91 ILE A CA 1
ATOM 615 C C . ILE A 1 91 ? 7.602 -14.641 -7.347 1.00 90.62 91 ILE A C 1
AT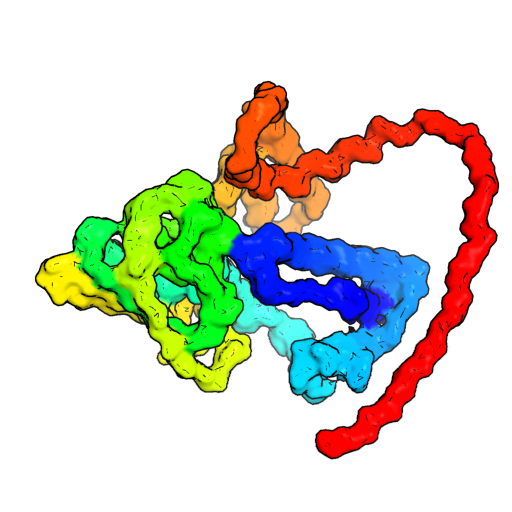OM 617 O O . ILE A 1 91 ? 6.615 -14.865 -6.657 1.00 90.62 91 ILE A O 1
ATOM 621 N N . LEU A 1 92 ? 8.425 -15.615 -7.748 1.00 89.25 92 LEU A N 1
ATOM 622 C CA . LEU A 1 92 ? 8.281 -17.023 -7.370 1.00 89.25 92 LEU A CA 1
ATOM 623 C C . LEU A 1 92 ? 8.993 -17.325 -6.048 1.00 89.25 92 LEU A C 1
ATOM 625 O O . LEU A 1 92 ? 8.478 -18.096 -5.249 1.00 89.25 92 LEU A O 1
ATOM 629 N N . GLU A 1 93 ? 10.158 -16.713 -5.818 1.00 88.44 93 GLU A N 1
ATOM 630 C CA . GLU A 1 93 ? 10.940 -16.890 -4.587 1.00 88.44 93 GLU A CA 1
ATOM 631 C C . GLU A 1 93 ? 10.277 -16.212 -3.389 1.00 88.44 93 GLU A C 1
ATOM 633 O O . GLU A 1 93 ? 10.102 -16.827 -2.340 1.00 88.44 93 GLU A O 1
ATOM 638 N N . TYR A 1 94 ? 9.896 -14.944 -3.552 1.00 85.88 94 TYR A N 1
ATOM 639 C CA . TYR A 1 94 ? 9.386 -14.108 -2.470 1.00 85.88 94 TYR A CA 1
ATOM 640 C C . TYR A 1 94 ? 7.876 -13.909 -2.517 1.00 85.88 94 TYR A C 1
ATOM 642 O O . TYR A 1 94 ? 7.328 -13.472 -1.517 1.00 85.88 94 TYR A O 1
ATOM 650 N N . GLY A 1 95 ? 7.194 -14.209 -3.628 1.00 86.94 95 GLY A N 1
ATOM 651 C CA . GLY A 1 95 ? 5.749 -14.004 -3.773 1.00 86.94 95 GLY A CA 1
ATOM 652 C C . GLY A 1 95 ? 5.321 -12.541 -3.971 1.00 86.94 95 GLY A C 1
ATOM 653 O O . GLY A 1 95 ? 6.127 -11.612 -3.973 1.00 86.94 95 GLY A O 1
ATOM 654 N N . LEU A 1 96 ? 4.009 -12.324 -4.126 1.00 87.25 96 LEU A N 1
ATOM 655 C CA . LEU A 1 96 ? 3.376 -11.006 -4.038 1.00 87.25 96 LEU A CA 1
ATOM 656 C C . LEU A 1 96 ? 2.628 -10.873 -2.715 1.00 87.25 96 LEU A C 1
ATOM 658 O O . LEU A 1 96 ? 1.885 -11.762 -2.311 1.00 87.25 96 LEU A O 1
ATOM 662 N N . HIS A 1 97 ? 2.750 -9.713 -2.081 1.00 87.81 97 HIS A N 1
ATOM 663 C CA . HIS A 1 97 ? 1.916 -9.367 -0.939 1.00 87.81 97 HIS A CA 1
ATOM 664 C C . HIS A 1 97 ? 0.612 -8.727 -1.429 1.00 87.81 97 HIS A C 1
ATOM 666 O O . HIS A 1 97 ? 0.583 -7.568 -1.857 1.00 87.81 97 HIS A O 1
ATOM 672 N N . VAL A 1 98 ? -0.492 -9.470 -1.340 1.00 91.06 98 VAL A N 1
ATOM 673 C CA . VAL A 1 98 ? -1.827 -8.930 -1.612 1.00 91.06 98 VAL A CA 1
ATOM 674 C C . VAL A 1 98 ? -2.338 -8.238 -0.355 1.00 91.06 98 VAL A C 1
ATOM 676 O O . VAL A 1 98 ? -2.676 -8.891 0.619 1.00 91.06 98 VAL A O 1
ATOM 679 N N . LYS A 1 99 ? -2.442 -6.909 -0.381 1.00 93.38 99 LYS A N 1
ATOM 680 C CA . LYS A 1 99 ? -3.009 -6.125 0.730 1.00 93.38 99 LYS A CA 1
ATOM 681 C C . LYS A 1 99 ? -4.476 -6.467 0.984 1.00 93.38 99 LYS A C 1
ATOM 683 O O . LYS A 1 99 ? -5.273 -6.335 0.059 1.00 93.38 99 LYS A O 1
ATOM 688 N N . PHE A 1 100 ? -4.861 -6.814 2.208 1.00 92.50 100 PHE A N 1
ATOM 689 C CA . PHE A 1 100 ? -6.276 -7.075 2.527 1.00 92.50 100 PHE A CA 1
ATOM 690 C C . PHE A 1 100 ? -7.032 -5.780 2.818 1.00 92.50 100 PHE A C 1
ATOM 692 O O . PHE A 1 100 ? -8.166 -5.612 2.383 1.00 92.50 100 PHE A O 1
ATOM 699 N N . TYR A 1 101 ? -6.355 -4.829 3.456 1.00 95.94 101 TYR A N 1
ATOM 700 C CA . TYR A 1 101 ? -6.915 -3.533 3.827 1.00 95.94 101 TYR A CA 1
ATOM 701 C C . TYR A 1 101 ? -6.405 -2.424 2.892 1.00 95.94 101 TYR A C 1
ATOM 703 O O . TYR A 1 101 ? -5.220 -2.434 2.520 1.00 95.94 101 TYR A O 1
ATOM 711 N N . PRO A 1 102 ? -7.247 -1.453 2.495 1.00 95.81 102 PRO A N 1
ATOM 712 C CA . PRO A 1 102 ? -6.864 -0.389 1.569 1.00 95.81 102 PRO A CA 1
ATOM 713 C C . PRO A 1 102 ? -6.069 0.734 2.259 1.00 95.81 102 PRO A C 1
ATOM 715 O O . PRO A 1 102 ? -6.389 1.898 2.107 1.00 95.81 102 PRO A O 1
ATOM 718 N N . SER A 1 103 ? -4.999 0.396 2.981 1.00 97.19 103 SER A N 1
ATOM 719 C CA . SER A 1 103 ? -4.143 1.316 3.750 1.00 97.19 103 SER A CA 1
ATOM 720 C C . SER A 1 103 ? -2.643 1.049 3.509 1.00 97.19 103 SER A C 1
ATOM 722 O O . SER A 1 103 ? -2.239 0.205 2.687 1.00 97.19 103 SER A O 1
ATOM 724 N N . CYS A 1 104 ? -1.757 1.782 4.193 1.00 96.25 104 CYS A N 1
ATOM 725 C CA . CYS A 1 104 ? -0.324 1.493 4.205 1.00 96.25 104 CYS A CA 1
ATOM 726 C C . CYS A 1 104 ? -0.065 0.059 4.699 1.00 96.25 104 CYS A C 1
ATOM 728 O O . CYS A 1 104 ? -0.673 -0.381 5.669 1.00 96.25 104 CYS A O 1
ATOM 730 N N . GLY A 1 105 ? 0.846 -0.675 4.042 1.00 94.31 105 GLY A N 1
ATOM 731 C CA . GLY A 1 105 ? 1.087 -2.097 4.344 1.00 94.31 105 GLY A CA 1
ATOM 732 C C . GLY A 1 105 ? 1.531 -2.335 5.789 1.00 94.31 105 GLY A C 1
ATOM 733 O O . GLY A 1 105 ? 1.155 -3.331 6.392 1.00 94.31 105 GLY A O 1
ATOM 734 N N . ALA A 1 106 ? 2.237 -1.364 6.367 1.00 93.94 106 ALA A N 1
ATOM 735 C CA . ALA A 1 106 ? 2.688 -1.379 7.752 1.00 93.94 106 ALA A CA 1
ATOM 736 C C . ALA A 1 106 ? 1.548 -1.313 8.794 1.00 93.94 106 ALA A C 1
ATOM 738 O O . ALA A 1 106 ? 1.772 -1.589 9.961 1.00 93.94 106 ALA A O 1
ATOM 739 N N . THR A 1 107 ? 0.309 -0.999 8.395 1.00 97.06 107 THR A N 1
ATOM 740 C CA . THR A 1 107 ? -0.857 -1.022 9.306 1.00 97.06 107 THR A CA 1
ATOM 741 C C . THR A 1 107 ? -1.527 -2.400 9.387 1.00 97.06 107 THR A C 1
ATOM 743 O O . THR A 1 107 ? -2.393 -2.626 10.226 1.00 97.06 107 THR A O 1
ATOM 746 N N . HIS A 1 108 ? -1.166 -3.348 8.512 1.00 96.44 108 HIS A N 1
ATOM 747 C CA . HIS A 1 108 ? -1.972 -4.557 8.290 1.00 96.44 108 HIS A CA 1
ATOM 748 C C . HIS A 1 108 ? -1.927 -5.535 9.462 1.00 96.44 108 HIS A C 1
ATOM 750 O O . HIS A 1 108 ? -2.948 -6.151 9.767 1.00 96.44 108 HIS A O 1
ATOM 756 N N . ARG A 1 109 ? -0.776 -5.657 10.134 1.00 96.31 109 ARG A N 1
ATOM 757 C CA . ARG A 1 109 ? -0.623 -6.516 11.316 1.00 96.31 109 ARG A CA 1
ATOM 758 C C . ARG A 1 109 ? -1.498 -6.014 12.476 1.00 96.31 109 ARG A C 1
ATOM 760 O O . ARG A 1 109 ? -2.258 -6.799 13.035 1.00 96.31 109 ARG A O 1
ATOM 767 N N . VAL A 1 110 ? -1.491 -4.706 12.764 1.00 98.06 110 VAL A N 1
ATOM 768 C CA . VAL A 1 110 ? -2.323 -4.134 13.843 1.00 98.06 110 VAL A CA 1
ATOM 769 C C . VAL A 1 110 ? -3.820 -4.135 13.517 1.00 98.06 110 VAL A C 1
ATOM 771 O O . VAL A 1 110 ? -4.626 -4.384 14.408 1.00 98.06 110 VAL A O 1
ATOM 774 N N . ILE A 1 111 ? -4.216 -3.938 12.252 1.00 98.62 111 ILE A N 1
ATOM 775 C CA . ILE A 1 111 ? -5.624 -4.090 11.842 1.00 98.62 111 ILE A CA 1
ATOM 776 C C . ILE A 1 111 ? -6.084 -5.531 12.081 1.00 98.62 111 ILE A C 1
ATOM 778 O O . ILE A 1 111 ? -7.141 -5.750 12.667 1.00 98.62 111 ILE A O 1
ATOM 782 N N . ALA A 1 112 ? -5.289 -6.515 11.650 1.00 97.88 112 ALA A N 1
ATOM 783 C CA . ALA A 1 112 ? -5.617 -7.924 11.836 1.00 97.88 112 ALA A CA 1
ATOM 784 C C . ALA A 1 112 ? -5.736 -8.289 13.325 1.00 97.88 112 ALA A C 1
ATOM 786 O O . ALA A 1 112 ? -6.708 -8.933 13.711 1.00 97.88 112 ALA A O 1
ATOM 787 N N . ALA A 1 113 ? -4.811 -7.813 14.165 1.00 98.50 113 ALA A N 1
ATOM 788 C CA . ALA A 1 113 ? -4.870 -8.026 15.608 1.00 98.50 113 ALA A CA 1
ATOM 789 C C . ALA A 1 113 ? -6.128 -7.419 16.246 1.00 98.50 113 ALA A C 1
ATOM 791 O O . ALA A 1 113 ? -6.793 -8.070 17.048 1.00 98.50 113 ALA A O 1
ATOM 792 N N . ALA A 1 114 ? -6.486 -6.192 15.863 1.00 98.75 114 ALA A N 1
ATOM 793 C CA . ALA A 1 114 ? -7.679 -5.520 16.365 1.00 98.75 114 ALA A CA 1
ATOM 794 C C . ALA A 1 114 ? -8.973 -6.253 15.971 1.00 98.75 114 ALA A C 1
ATOM 796 O O . ALA A 1 114 ? -9.860 -6.431 16.807 1.00 98.75 114 ALA A O 1
ATOM 797 N N . LEU A 1 115 ? -9.068 -6.711 14.717 1.00 98.56 115 LEU A N 1
ATOM 798 C CA . LEU A 1 115 ? -10.208 -7.498 14.241 1.00 98.56 115 LEU A CA 1
ATOM 799 C C . LEU A 1 115 ? -10.350 -8.810 15.020 1.00 98.56 115 LEU A C 1
ATOM 801 O O . LEU A 1 115 ? -11.460 -9.116 15.450 1.00 98.56 115 LEU A O 1
ATOM 805 N N . GLU A 1 116 ? -9.244 -9.524 15.253 1.00 98.38 116 GLU A N 1
ATOM 806 C CA . GLU A 1 116 ? -9.235 -10.787 16.001 1.00 98.38 116 GLU A CA 1
ATOM 807 C C . GLU A 1 116 ? -9.677 -10.592 17.457 1.00 98.38 116 GLU A C 1
ATOM 809 O O . GLU A 1 116 ? -10.557 -11.304 17.940 1.00 98.38 116 GLU A O 1
ATOM 814 N N . ILE A 1 117 ? -9.133 -9.584 18.153 1.00 98.56 117 ILE A N 1
ATOM 815 C CA . ILE A 1 117 ? -9.541 -9.258 19.530 1.00 98.56 117 ILE A CA 1
ATOM 816 C C . ILE A 1 117 ? -11.037 -8.945 19.572 1.00 98.56 117 ILE A C 1
ATOM 818 O O . ILE A 1 117 ? -11.767 -9.494 20.399 1.00 98.56 117 ILE A O 1
ATOM 822 N N . ARG A 1 118 ? -11.509 -8.082 18.664 1.00 98.25 118 ARG A N 1
ATOM 823 C CA . ARG A 1 118 ? -12.915 -7.682 18.608 1.00 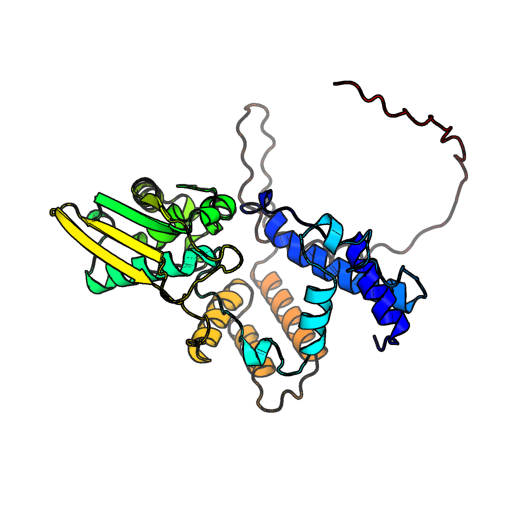98.25 118 ARG A CA 1
ATOM 824 C C . ARG A 1 118 ? -13.831 -8.881 18.384 1.00 98.25 118 ARG A C 1
ATOM 826 O O . ARG A 1 118 ? -14.849 -8.979 19.063 1.00 98.25 118 ARG A O 1
ATOM 833 N N . SER A 1 119 ? -13.503 -9.768 17.441 1.00 98.06 119 SER A N 1
ATOM 834 C CA . SER A 1 119 ? -14.332 -10.940 17.148 1.00 98.06 119 SER A CA 1
ATOM 835 C C . SER A 1 119 ? -14.292 -11.973 18.267 1.00 98.06 119 SER A C 1
ATOM 837 O O . SER A 1 119 ? -15.348 -12.446 18.677 1.00 98.06 119 SER A O 1
ATOM 839 N N . ALA A 1 120 ? -13.107 -12.298 18.792 1.00 98.00 120 ALA A N 1
ATOM 840 C CA . ALA A 1 120 ? -12.938 -13.333 19.810 1.00 98.00 120 ALA A CA 1
ATOM 841 C C . ALA A 1 120 ? -13.603 -12.963 21.144 1.00 98.00 120 ALA A C 1
ATOM 843 O O . ALA A 1 120 ? -14.094 -13.838 21.851 1.00 98.00 120 ALA A O 1
ATOM 844 N N . GLN A 1 121 ? -13.627 -11.670 21.475 1.00 97.69 121 GLN A N 1
ATOM 845 C CA . GLN A 1 121 ? -14.194 -11.158 22.725 1.00 97.69 121 GLN A CA 1
ATOM 846 C C . GLN A 1 121 ? -15.581 -10.522 22.543 1.00 97.69 121 GLN A C 1
ATOM 848 O O . GLN A 1 121 ? -16.164 -10.042 23.512 1.00 97.69 121 GLN A O 1
ATOM 853 N N . ASN A 1 122 ? -16.111 -10.511 21.313 1.00 95.94 122 ASN A N 1
ATOM 854 C CA . ASN A 1 122 ? -17.381 -9.877 20.947 1.00 95.94 122 ASN A CA 1
ATOM 855 C C . ASN A 1 122 ? -17.509 -8.430 21.475 1.00 95.94 122 ASN A C 1
ATOM 857 O O . ASN A 1 122 ? -18.554 -8.036 21.995 1.00 95.94 122 ASN A O 1
ATOM 861 N N . LEU A 1 123 ? -16.426 -7.650 21.375 1.00 96.44 123 LEU A N 1
ATOM 862 C CA . LEU A 1 123 ? -16.374 -6.295 21.931 1.00 96.44 123 LEU A CA 1
ATOM 863 C C . LEU A 1 123 ? -17.176 -5.313 21.084 1.00 96.44 123 LEU A C 1
ATOM 865 O O . LEU A 1 123 ? -17.027 -5.249 19.857 1.00 96.44 123 LEU A O 1
ATOM 869 N N . SER A 1 124 ? -17.961 -4.481 21.761 1.00 95.81 124 SER A N 1
ATOM 870 C CA . SER A 1 124 ? -18.525 -3.275 21.177 1.00 95.81 124 SER A CA 1
ATOM 871 C C . SER A 1 124 ? -17.540 -2.103 21.309 1.00 95.81 124 SER A C 1
ATOM 873 O O . SER A 1 124 ? -16.726 -2.064 22.235 1.00 95.81 124 SER A O 1
ATOM 875 N N . PRO A 1 125 ? -17.610 -1.099 20.416 1.00 95.94 125 PRO A N 1
ATOM 876 C CA . PRO A 1 125 ? -16.815 0.126 20.531 1.00 95.94 125 PRO A CA 1
ATOM 877 C C . PRO A 1 125 ? -16.917 0.810 21.900 1.00 95.94 125 PRO A C 1
ATOM 879 O O . PRO A 1 125 ? -15.956 1.410 22.368 1.00 95.94 125 PRO A O 1
ATOM 882 N N . GLN A 1 126 ? -18.084 0.729 22.541 1.00 96.88 126 GLN A N 1
ATOM 883 C CA . GLN A 1 126 ? -18.369 1.393 23.810 1.00 96.88 126 GLN A CA 1
ATOM 884 C C . GLN A 1 126 ? -17.670 0.723 24.999 1.00 96.88 126 GLN A C 1
ATOM 886 O O . GLN A 1 126 ? -17.426 1.391 26.007 1.00 96.88 126 GLN A O 1
ATOM 891 N N . ASP A 1 127 ? -17.310 -0.557 24.873 1.00 97.06 127 ASP A N 1
ATOM 892 C CA . ASP A 1 127 ? -16.617 -1.310 25.922 1.00 97.06 127 ASP A CA 1
ATOM 893 C C . ASP A 1 127 ? -15.163 -0.864 26.086 1.00 97.06 127 ASP A C 1
ATOM 895 O O . ASP A 1 127 ? -14.569 -1.067 27.143 1.00 97.06 127 ASP A O 1
ATOM 899 N N . ILE A 1 128 ? -14.583 -0.249 25.054 1.00 98.31 128 ILE A N 1
ATOM 900 C CA . ILE A 1 128 ? -13.165 0.096 25.002 1.00 98.31 128 ILE A CA 1
ATOM 901 C C . ILE A 1 128 ? -12.881 1.333 25.863 1.00 98.31 128 ILE A C 1
ATOM 903 O O . ILE A 1 128 ? -13.593 2.342 25.818 1.00 98.31 128 ILE A O 1
ATOM 907 N N . GLU A 1 129 ? -11.822 1.232 26.662 1.00 98.31 129 GLU A N 1
ATOM 908 C CA . GLU A 1 129 ? -11.299 2.315 27.494 1.00 98.31 129 GLU A CA 1
ATOM 909 C C . GLU A 1 129 ? -9.965 2.848 26.950 1.00 98.31 129 GLU A C 1
ATOM 911 O O . GLU A 1 129 ? -9.774 4.059 26.899 1.00 98.31 129 GLU A O 1
ATOM 916 N N . GLN A 1 130 ? -9.060 1.954 26.540 1.00 98.50 130 GLN A N 1
ATOM 917 C CA . GLN A 1 130 ? -7.714 2.283 26.064 1.00 98.50 130 GLN A CA 1
ATOM 918 C C . GLN A 1 130 ? -7.249 1.236 25.046 1.00 98.50 130 GLN A C 1
ATOM 920 O O . GLN A 1 130 ? -7.536 0.044 25.201 1.00 98.50 130 GLN A O 1
ATOM 925 N N . ILE A 1 131 ? -6.503 1.671 24.030 1.00 98.81 131 ILE A N 1
ATOM 926 C CA . ILE A 1 131 ? -5.858 0.795 23.052 1.00 98.81 131 ILE A CA 1
ATOM 927 C C . ILE A 1 131 ? -4.372 1.143 23.006 1.00 98.81 131 ILE A C 1
ATOM 929 O O . ILE A 1 131 ? -4.000 2.280 22.748 1.00 98.81 131 ILE A O 1
ATOM 933 N N . ASP A 1 132 ? -3.515 0.154 23.186 1.00 98.75 132 ASP A N 1
ATOM 934 C CA . ASP A 1 132 ? -2.071 0.312 23.104 1.00 98.75 132 ASP A CA 1
ATOM 935 C C . ASP A 1 132 ? -1.545 -0.523 21.941 1.00 98.75 132 ASP A C 1
ATOM 937 O O . ASP A 1 132 ? -1.887 -1.700 21.802 1.00 98.75 132 ASP A O 1
ATOM 941 N N . ILE A 1 133 ? -0.714 0.074 21.089 1.00 98.38 133 ILE A N 1
ATOM 942 C CA . ILE A 1 133 ? -0.085 -0.631 19.971 1.00 98.38 133 ILE A CA 1
ATOM 943 C C . ILE A 1 133 ? 1.432 -0.631 20.125 1.00 98.38 133 ILE A C 1
ATOM 945 O O . ILE A 1 133 ? 2.026 0.397 20.440 1.00 98.38 133 ILE A O 1
ATOM 949 N N . SER A 1 134 ? 2.067 -1.773 19.875 1.00 97.19 134 SER A N 1
ATOM 950 C CA . SER A 1 134 ? 3.525 -1.906 19.849 1.00 97.19 134 SER A CA 1
ATOM 951 C C . SER A 1 134 ? 3.996 -2.260 18.445 1.00 97.19 134 SER A C 1
ATOM 953 O O . SER A 1 134 ? 3.595 -3.285 17.891 1.00 97.19 134 SER A O 1
ATOM 955 N N . VAL A 1 135 ? 4.823 -1.389 17.869 1.00 95.69 135 VAL A N 1
ATOM 956 C CA . VAL A 1 135 ? 5.288 -1.453 16.476 1.00 95.69 135 VAL A CA 1
ATOM 957 C C . VAL A 1 135 ? 6.742 -0.979 16.368 1.00 95.69 135 VAL A C 1
ATOM 959 O O . VAL A 1 135 ? 7.193 -0.251 17.256 1.00 95.69 135 VAL A O 1
ATOM 962 N N . PRO A 1 136 ? 7.494 -1.322 15.304 1.00 94.19 136 PRO A N 1
ATOM 963 C CA . PRO A 1 136 ? 8.825 -0.764 15.100 1.00 94.19 136 PRO A CA 1
ATOM 964 C C . PRO A 1 136 ? 8.803 0.769 15.111 1.00 94.19 136 PRO A C 1
ATOM 966 O O . PRO A 1 136 ? 7.943 1.393 14.486 1.00 94.19 136 PRO A O 1
ATOM 969 N N . ASP A 1 137 ? 9.752 1.380 15.812 1.00 91.62 137 ASP A N 1
ATOM 970 C CA . ASP A 1 137 ? 9.835 2.831 16.020 1.00 91.62 137 ASP A CA 1
ATOM 971 C C . ASP A 1 137 ? 9.853 3.642 14.709 1.00 91.62 137 ASP A C 1
ATOM 973 O O . ASP A 1 137 ? 9.151 4.648 14.585 1.00 91.62 137 ASP A O 1
ATOM 977 N N . TYR A 1 138 ? 10.575 3.153 13.698 1.00 89.69 138 TYR A N 1
ATOM 978 C CA . TYR A 1 138 ? 10.701 3.792 12.386 1.00 89.69 138 TYR A CA 1
ATOM 979 C C . TYR A 1 138 ? 9.372 3.903 11.634 1.00 89.69 138 TYR A C 1
ATOM 981 O O . TYR A 1 138 ? 9.230 4.743 10.745 1.00 89.69 138 TYR A O 1
ATOM 989 N N . LEU A 1 139 ? 8.359 3.101 11.992 1.00 92.06 139 LEU A N 1
ATOM 990 C CA . LEU A 1 139 ? 7.046 3.216 11.365 1.00 92.06 139 LEU A CA 1
ATOM 991 C C . LEU A 1 139 ? 6.390 4.568 11.644 1.00 92.06 139 LEU A C 1
ATOM 993 O O . LEU A 1 139 ? 5.540 4.970 10.858 1.00 92.06 139 LEU A O 1
ATOM 997 N N . ARG A 1 140 ? 6.796 5.308 12.684 1.00 89.75 140 ARG A N 1
ATOM 998 C CA . ARG A 1 140 ? 6.307 6.679 12.914 1.00 89.75 140 ARG A CA 1
ATOM 999 C C . ARG A 1 140 ? 6.753 7.666 11.842 1.00 89.75 140 ARG A C 1
ATOM 1001 O O . ARG A 1 140 ? 6.025 8.615 11.576 1.00 89.75 140 ARG A O 1
ATOM 1008 N N . GLU A 1 141 ? 7.877 7.412 11.180 1.00 87.88 141 GLU A N 1
ATOM 1009 C CA . GLU A 1 141 ? 8.331 8.212 10.036 1.00 87.88 141 GLU A CA 1
ATOM 1010 C C . GLU A 1 141 ? 7.462 7.947 8.791 1.00 87.88 141 GLU A C 1
ATOM 1012 O O . GLU A 1 141 ? 7.232 8.841 7.981 1.00 87.88 141 GLU A O 1
ATOM 1017 N N . LEU A 1 142 ? 6.938 6.721 8.651 1.00 90.00 142 LEU A N 1
ATOM 1018 C CA . LEU A 1 142 ? 6.091 6.296 7.526 1.00 90.00 142 LEU A CA 1
ATOM 1019 C C . LEU A 1 142 ? 4.589 6.521 7.763 1.00 90.00 142 LEU A C 1
ATOM 1021 O O . LEU A 1 142 ? 3.814 6.597 6.805 1.00 90.00 142 LEU A O 1
ATOM 1025 N N . LEU A 1 143 ? 4.179 6.557 9.032 1.00 95.25 143 LEU A N 1
ATOM 1026 C CA . LEU A 1 143 ? 2.800 6.636 9.518 1.00 95.25 143 LEU A CA 1
ATOM 1027 C C . LEU A 1 143 ? 2.688 7.789 10.533 1.00 95.25 143 LEU A C 1
ATOM 1029 O O . LEU A 1 143 ? 2.504 7.547 11.736 1.00 95.25 143 LEU A O 1
ATOM 1033 N N . PRO A 1 144 ? 2.854 9.045 10.075 1.00 94.88 144 PRO A N 1
ATOM 1034 C CA . PRO A 1 144 ? 3.004 10.192 10.969 1.00 94.88 144 PRO A CA 1
ATOM 1035 C C . PRO A 1 144 ? 1.681 10.630 11.610 1.00 94.88 144 PRO A C 1
ATOM 1037 O O . PRO A 1 144 ? 1.681 11.388 12.579 1.00 94.88 144 PRO A O 1
ATOM 1040 N N . TYR A 1 145 ? 0.548 10.154 11.094 1.00 97.75 145 TYR A N 1
ATOM 1041 C CA . TYR A 1 145 ? -0.775 10.619 11.490 1.00 97.75 145 TYR A CA 1
ATOM 1042 C C . TYR A 1 145 ? -1.311 9.873 12.717 1.00 97.75 145 TYR A C 1
ATOM 1044 O O . TYR A 1 145 ? -1.140 8.658 12.863 1.00 97.75 145 TYR A O 1
ATOM 1052 N N . ASN A 1 146 ? -1.984 10.616 13.599 1.00 96.50 146 ASN A N 1
ATOM 1053 C CA . ASN A 1 146 ? -2.759 10.076 14.718 1.00 96.50 146 ASN A CA 1
ATOM 1054 C C . ASN A 1 146 ? -4.246 10.007 14.323 1.00 96.50 146 ASN A C 1
ATOM 1056 O O . ASN A 1 146 ? -4.556 9.669 13.182 1.00 96.50 146 ASN A O 1
ATOM 1060 N N . ALA A 1 147 ? -5.173 10.327 15.229 1.00 96.31 147 ALA A N 1
ATOM 1061 C CA . ALA A 1 147 ? -6.562 10.577 14.853 1.00 96.31 147 ALA A CA 1
ATOM 1062 C C . ALA A 1 147 ? -6.618 11.674 13.773 1.00 96.31 147 ALA A C 1
ATOM 1064 O O . ALA A 1 147 ? -6.004 12.731 13.926 1.00 96.31 147 ALA A O 1
ATOM 1065 N N . THR A 1 148 ? -7.304 11.386 12.671 1.00 97.69 148 THR A N 1
ATOM 1066 C CA . THR A 1 148 ? -7.455 12.290 11.528 1.00 97.69 148 THR A CA 1
ATOM 1067 C C . THR A 1 148 ? -8.808 12.053 10.874 1.00 97.69 148 THR A C 1
ATOM 1069 O O . THR A 1 148 ? -9.274 10.914 10.784 1.00 97.69 148 THR A O 1
ATOM 1072 N N . GLU A 1 149 ? -9.436 13.138 10.434 1.00 98.12 149 GLU A N 1
ATOM 1073 C CA . GLU A 1 149 ? -10.678 13.120 9.660 1.00 98.12 149 GLU A CA 1
ATOM 1074 C C . GLU A 1 149 ? -10.412 13.155 8.147 1.00 98.12 149 GLU A C 1
ATOM 1076 O O . GLU A 1 149 ? -11.350 12.999 7.362 1.00 98.12 149 GLU A O 1
ATOM 1081 N N . ASP A 1 150 ? -9.155 13.335 7.720 1.00 98.31 150 ASP A N 1
ATOM 1082 C CA . ASP A 1 150 ? -8.788 13.378 6.307 1.00 98.31 150 ASP A CA 1
ATOM 1083 C C . ASP A 1 150 ? -8.657 11.951 5.725 1.00 98.31 150 ASP A C 1
ATOM 1085 O O . ASP A 1 150 ? -7.848 11.148 6.206 1.00 98.31 150 ASP A O 1
ATOM 1089 N N . PRO A 1 151 ? -9.412 11.618 4.659 1.00 97.69 151 PRO A N 1
ATOM 1090 C CA . PRO A 1 151 ? -9.348 10.322 3.980 1.00 97.69 151 PRO A CA 1
ATOM 1091 C C . PRO A 1 151 ? -7.959 9.880 3.539 1.00 97.69 151 PRO A C 1
ATOM 1093 O O . PRO A 1 151 ? -7.649 8.692 3.589 1.00 97.69 151 PRO A O 1
ATOM 1096 N N . THR A 1 152 ? -7.125 10.804 3.064 1.00 97.12 152 THR A N 1
ATOM 1097 C CA . THR A 1 152 ? -5.795 10.472 2.551 1.00 97.12 152 THR A CA 1
ATOM 1098 C C . THR A 1 152 ? -4.790 10.251 3.671 1.00 97.12 152 THR A C 1
ATOM 1100 O O . THR A 1 152 ? -3.994 9.312 3.578 1.00 97.12 152 THR A O 1
ATOM 1103 N N . GLU A 1 153 ? -4.873 11.022 4.753 1.00 98.25 153 GLU A N 1
ATOM 1104 C CA . GLU A 1 153 ? -4.068 10.823 5.962 1.00 98.25 153 GLU A CA 1
ATOM 1105 C C . GLU A 1 153 ? -4.438 9.529 6.699 1.00 98.25 153 GLU A C 1
ATOM 1107 O O . GLU A 1 153 ? -3.555 8.793 7.148 1.00 98.25 153 GLU A O 1
ATOM 1112 N N . ALA A 1 154 ? -5.733 9.199 6.764 1.00 98.44 154 ALA A N 1
ATOM 1113 C CA . ALA A 1 154 ? -6.253 7.998 7.418 1.00 98.44 154 ALA A CA 1
ATOM 1114 C C . ALA A 1 154 ? -5.589 6.702 6.908 1.00 98.44 154 ALA A C 1
ATOM 1116 O O . ALA A 1 154 ? -5.307 5.792 7.692 1.00 98.44 154 ALA A O 1
ATOM 1117 N N . LEU A 1 155 ? -5.232 6.643 5.616 1.00 97.94 155 LEU A N 1
ATOM 1118 C CA . LEU A 1 155 ? -4.511 5.519 4.993 1.00 97.94 155 LEU A CA 1
ATOM 1119 C C . LEU A 1 155 ? -3.118 5.271 5.607 1.00 97.94 155 LEU A C 1
ATOM 1121 O O . LEU A 1 155 ? -2.535 4.202 5.396 1.00 97.94 155 LEU A O 1
ATOM 1125 N N . PHE A 1 156 ? -2.572 6.254 6.326 1.00 98.00 156 PHE A N 1
ATOM 1126 C CA . PHE A 1 156 ? -1.252 6.258 6.960 1.00 98.00 156 PHE A CA 1
ATOM 1127 C C . PHE A 1 156 ? -1.333 6.549 8.468 1.00 98.00 156 PHE A C 1
ATOM 1129 O O . PHE A 1 156 ? -0.335 6.929 9.078 1.00 98.00 156 PHE A O 1
ATOM 1136 N N . SER A 1 157 ? -2.502 6.352 9.078 1.00 98.50 157 SER A N 1
ATOM 1137 C CA . SER A 1 157 ? -2.721 6.509 10.515 1.00 98.50 157 SER A CA 1
ATOM 1138 C C . SER A 1 157 ? -2.915 5.146 11.179 1.00 98.50 157 SER A C 1
ATOM 1140 O O . SER A 1 157 ? -3.903 4.454 10.918 1.00 98.50 157 SER A O 1
ATOM 1142 N N . LEU A 1 158 ? -1.985 4.755 12.061 1.00 98.44 158 LEU A N 1
ATOM 1143 C CA . LEU A 1 158 ? -2.165 3.562 12.900 1.00 98.44 158 LEU A CA 1
ATOM 1144 C C . LEU A 1 158 ? -3.396 3.703 13.816 1.00 98.44 158 LEU A C 1
ATOM 1146 O O . LEU A 1 158 ? -4.208 2.774 13.821 1.00 98.44 158 LEU A O 1
ATOM 1150 N N . PRO A 1 159 ? -3.600 4.838 14.526 1.00 98.75 159 PRO A N 1
ATOM 1151 C CA . PRO A 1 159 ? -4.777 5.023 15.370 1.00 98.75 159 PRO A CA 1
ATOM 1152 C C . PRO A 1 159 ? -6.096 4.897 14.620 1.00 98.75 159 PRO A C 1
ATOM 1154 O O . PRO A 1 159 ? -6.981 4.174 15.069 1.00 98.75 159 PRO A O 1
ATOM 1157 N N . TYR A 1 160 ? -6.213 5.536 13.452 1.00 98.81 160 TYR A N 1
ATOM 1158 C CA . TYR A 1 160 ? -7.427 5.462 12.647 1.00 98.81 160 TYR A CA 1
ATOM 1159 C C . TYR A 1 160 ? -7.700 4.03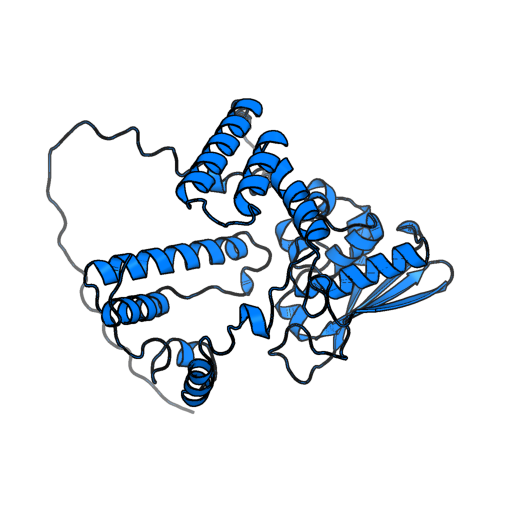3 12.173 1.00 98.81 160 TYR A C 1
ATOM 1161 O O . TYR A 1 160 ? -8.805 3.524 12.333 1.00 98.81 160 TYR A O 1
ATOM 1169 N N . CYS A 1 161 ? -6.684 3.357 11.628 1.00 98.75 161 CYS A N 1
ATOM 1170 C CA . CYS A 1 161 ? -6.831 2.001 11.103 1.00 98.75 161 CYS A CA 1
ATOM 1171 C C . CYS A 1 161 ? -7.286 0.999 12.180 1.00 98.75 161 CYS A C 1
ATOM 1173 O O . CYS A 1 161 ? -8.145 0.155 11.921 1.00 98.75 161 CYS A O 1
ATOM 1175 N N . VAL A 1 162 ? -6.734 1.097 13.394 1.00 98.75 162 VAL A N 1
ATOM 1176 C CA . VAL A 1 162 ? -7.122 0.242 14.527 1.00 98.75 162 VAL A CA 1
ATOM 1177 C C . VAL A 1 162 ? -8.509 0.615 15.055 1.00 98.75 162 VAL A C 1
ATOM 1179 O O . VAL A 1 162 ? -9.331 -0.266 15.308 1.00 98.75 162 VAL A O 1
ATOM 1182 N N . ALA A 1 163 ? -8.817 1.909 15.152 1.00 98.81 163 ALA A N 1
ATOM 1183 C CA . ALA A 1 163 ? -10.143 2.380 15.533 1.00 98.81 163 ALA A CA 1
ATOM 1184 C C . ALA A 1 163 ? -11.227 1.910 14.554 1.00 98.81 163 ALA A C 1
ATOM 1186 O O . ALA A 1 163 ? -12.280 1.451 14.992 1.00 98.81 163 ALA A O 1
ATOM 1187 N N . ALA A 1 164 ? -10.964 1.952 13.245 1.00 98.75 164 ALA A N 1
ATOM 1188 C CA . ALA A 1 164 ? -11.876 1.465 12.214 1.00 98.75 164 ALA A CA 1
ATOM 1189 C C . ALA A 1 164 ? -12.181 -0.033 12.386 1.00 98.75 164 ALA A C 1
ATOM 1191 O O . ALA A 1 164 ? -13.344 -0.447 12.348 1.00 98.75 164 ALA A O 1
ATOM 1192 N N . ALA A 1 165 ? -11.148 -0.836 12.665 1.00 98.69 165 ALA A N 1
ATOM 1193 C CA . ALA A 1 165 ? -11.298 -2.260 12.948 1.00 98.69 165 ALA A CA 1
ATOM 1194 C C . ALA A 1 165 ? -12.223 -2.513 14.150 1.00 98.69 165 ALA A C 1
ATOM 1196 O O . ALA A 1 165 ? -13.156 -3.312 14.042 1.00 98.69 165 ALA A O 1
ATOM 1197 N N . PHE A 1 166 ? -12.035 -1.796 15.263 1.00 98.69 166 PHE A N 1
ATOM 1198 C CA . PHE A 1 166 ? -12.914 -1.911 16.432 1.00 98.69 166 PHE A CA 1
ATOM 1199 C C . PHE A 1 166 ? -14.329 -1.387 16.170 1.00 98.69 166 PHE A C 1
ATOM 1201 O O . PHE A 1 166 ? -15.314 -2.030 16.549 1.00 98.69 166 PHE A O 1
ATOM 1208 N N . ARG A 1 167 ? -14.445 -0.252 15.474 1.00 98.44 167 ARG A N 1
ATOM 1209 C CA . ARG A 1 167 ? -15.716 0.424 15.212 1.00 98.44 167 ARG A CA 1
ATOM 1210 C C . ARG A 1 167 ? -16.668 -0.425 14.381 1.00 98.44 167 ARG A C 1
ATOM 1212 O O . ARG A 1 167 ? -17.835 -0.580 14.754 1.00 98.44 167 ARG A O 1
ATOM 1219 N N . TRP A 1 168 ? -16.179 -0.946 13.259 1.00 98.38 168 TRP A N 1
ATOM 1220 C CA . TRP A 1 168 ? -17.015 -1.596 12.248 1.00 98.38 168 TRP A CA 1
ATOM 1221 C C . TRP A 1 168 ? -16.822 -3.108 12.166 1.00 98.38 168 TRP A C 1
ATOM 1223 O O . TRP A 1 168 ? -17.646 -3.784 11.555 1.00 98.38 168 TRP A O 1
ATOM 1233 N N . GLY A 1 169 ? -15.771 -3.665 12.775 1.00 97.88 169 GLY A N 1
ATOM 1234 C CA . GLY A 1 169 ? -15.463 -5.093 12.650 1.00 97.88 169 GLY A CA 1
ATOM 1235 C C . GLY A 1 169 ? -14.988 -5.513 11.269 1.00 97.88 169 GLY A C 1
ATOM 1236 O O . GLY A 1 169 ? -14.983 -6.700 10.956 1.00 97.88 169 GLY A O 1
ATOM 1237 N N . ARG A 1 170 ? -14.632 -4.540 10.433 1.00 96.44 170 ARG A N 1
ATOM 1238 C CA . ARG A 1 170 ? -14.080 -4.706 9.092 1.00 96.44 170 ARG A CA 1
ATOM 1239 C C . ARG A 1 170 ? -13.319 -3.441 8.716 1.00 96.44 170 ARG A C 1
ATOM 1241 O O . ARG A 1 170 ? -13.593 -2.379 9.268 1.00 96.44 170 ARG A O 1
ATOM 1248 N N . VAL A 1 171 ? -12.397 -3.562 7.765 1.00 97.81 171 VAL A N 1
ATOM 1249 C CA . VAL A 1 171 ? -11.648 -2.429 7.204 1.00 97.81 171 VAL A CA 1
ATOM 1250 C C . VAL A 1 171 ? -11.592 -2.583 5.683 1.00 97.81 171 VAL A C 1
ATOM 1252 O O . VAL A 1 171 ? -10.735 -3.280 5.142 1.00 97.81 171 VAL A O 1
ATOM 1255 N N . GLY A 1 172 ? -12.558 -1.979 4.995 1.00 95.94 172 GLY A N 1
ATOM 1256 C CA . GLY A 1 172 ? -12.677 -1.930 3.540 1.00 95.94 172 GLY A CA 1
ATOM 1257 C C . GLY A 1 172 ? -12.544 -0.504 3.007 1.00 95.94 172 GLY A C 1
ATOM 1258 O O . GLY A 1 172 ? -12.090 0.393 3.707 1.00 95.94 172 GLY A O 1
ATOM 1259 N N . ILE A 1 173 ? -12.911 -0.286 1.740 1.00 96.44 173 ILE A N 1
ATOM 1260 C CA . ILE A 1 173 ? -12.799 1.041 1.102 1.00 96.44 173 ILE A CA 1
ATOM 1261 C C . ILE A 1 173 ? -13.760 2.048 1.747 1.00 96.44 173 ILE A C 1
ATOM 1263 O O . ILE A 1 173 ? -13.409 3.217 1.879 1.00 96.44 173 ILE A O 1
ATOM 1267 N N . ASP A 1 174 ? -14.953 1.603 2.154 1.00 97.19 174 ASP A N 1
ATOM 1268 C CA . ASP A 1 174 ? -15.962 2.470 2.776 1.00 97.19 174 ASP A CA 1
ATOM 1269 C C . ASP A 1 174 ? -15.460 3.110 4.070 1.00 97.19 174 ASP A C 1
ATOM 1271 O O . ASP A 1 174 ? -15.739 4.276 4.321 1.00 97.19 174 ASP A O 1
ATOM 1275 N N . GLU A 1 175 ? -14.631 2.391 4.826 1.00 98.12 175 GLU A N 1
ATOM 1276 C CA . GLU A 1 175 ? -14.031 2.868 6.074 1.00 98.12 175 GLU A CA 1
ATOM 1277 C C . GLU A 1 175 ? -12.924 3.905 5.860 1.00 98.12 175 GLU A C 1
ATOM 1279 O O . GLU A 1 175 ? -12.311 4.322 6.825 1.00 98.12 175 GLU A O 1
ATOM 1284 N N . PHE A 1 176 ? -12.643 4.334 4.630 1.00 98.06 176 PHE A N 1
ATOM 1285 C CA . PHE A 1 176 ? -11.745 5.462 4.353 1.00 98.06 176 PHE A CA 1
ATOM 1286 C C . PHE A 1 176 ? -12.437 6.567 3.545 1.00 98.06 176 PHE A C 1
ATOM 1288 O O . PHE A 1 176 ? -11.775 7.487 3.070 1.00 98.06 176 PHE A O 1
ATOM 1295 N N . LEU A 1 177 ? -13.757 6.490 3.348 1.00 97.38 177 LEU A N 1
ATOM 1296 C CA . LEU A 1 177 ? -14.520 7.575 2.731 1.00 97.38 177 LEU A CA 1
ATOM 1297 C C . LEU A 1 177 ? -14.728 8.729 3.727 1.00 97.38 177 LEU A C 1
ATOM 1299 O O . LEU A 1 177 ? -14.741 8.475 4.933 1.00 97.38 177 LEU A O 1
ATOM 1303 N N . PRO A 1 178 ? -14.932 9.976 3.252 1.00 97.94 178 PRO A N 1
ATOM 1304 C CA . PRO A 1 178 ? -15.106 11.144 4.120 1.00 97.94 178 PRO A CA 1
ATOM 1305 C C . PRO A 1 178 ? -16.144 10.946 5.228 1.00 97.94 178 PRO A C 1
ATOM 1307 O O . PRO A 1 178 ? -15.929 11.348 6.364 1.00 97.94 178 PRO A O 1
ATOM 1310 N N . GLU A 1 179 ? -17.261 10.289 4.920 1.00 97.88 179 GLU A N 1
ATOM 1311 C CA . GLU A 1 179 ? -18.331 10.038 5.884 1.00 97.88 179 GLU A CA 1
ATOM 1312 C C . GLU A 1 179 ? -17.880 9.111 7.023 1.00 97.88 179 GLU A C 1
ATOM 1314 O O . GLU A 1 179 ? -18.311 9.283 8.161 1.00 97.88 179 GLU A O 1
ATOM 1319 N N . ALA A 1 180 ? -17.005 8.146 6.726 1.00 98.44 180 ALA A N 1
ATOM 1320 C CA . ALA A 1 180 ? -16.448 7.234 7.716 1.00 98.44 180 ALA A CA 1
ATOM 1321 C C . ALA A 1 180 ? -15.291 7.874 8.489 1.00 98.44 180 ALA A C 1
ATOM 1323 O O . ALA A 1 180 ? -15.207 7.707 9.705 1.00 98.44 180 ALA A O 1
ATOM 1324 N N . THR A 1 181 ? -14.405 8.632 7.833 1.00 98.56 181 THR A N 1
ATOM 1325 C CA . THR A 1 181 ? -13.320 9.331 8.537 1.00 98.56 181 THR A CA 1
ATOM 1326 C C . THR A 1 181 ? -13.840 10.428 9.454 1.00 98.56 181 THR A C 1
ATOM 1328 O O . THR A 1 181 ? -13.254 10.655 10.501 1.00 98.56 181 THR A O 1
ATOM 1331 N N . GLN A 1 182 ? -14.975 11.049 9.144 1.00 98.44 182 GLN A N 1
ATOM 1332 C CA . GLN A 1 182 ? -15.602 12.072 9.991 1.00 98.44 182 GLN A CA 1
ATOM 1333 C C . GLN A 1 182 ? -16.557 11.493 11.053 1.00 98.44 182 GLN A C 1
ATOM 1335 O O . GLN A 1 182 ? -17.157 12.247 11.825 1.00 98.44 182 GLN A O 1
ATOM 1340 N N . ASP A 1 183 ? -16.727 10.166 11.127 1.00 98.50 183 ASP A N 1
ATOM 1341 C CA . ASP A 1 183 ? -17.570 9.545 12.150 1.00 98.50 183 ASP A CA 1
ATOM 1342 C C . ASP A 1 183 ? -16.970 9.792 13.550 1.00 98.50 183 ASP A C 1
ATOM 1344 O O . ASP A 1 183 ? -15.873 9.347 13.896 1.00 98.50 183 ASP A O 1
ATOM 1348 N N . LYS A 1 184 ? -17.729 10.484 14.406 1.00 98.19 184 LYS A N 1
ATOM 1349 C CA . LYS A 1 184 ? -17.287 10.848 15.761 1.00 98.19 184 LYS A CA 1
ATOM 1350 C C . LYS A 1 184 ? -16.855 9.647 16.599 1.00 98.19 184 LYS A C 1
ATOM 1352 O O . LYS A 1 184 ? -15.957 9.775 17.423 1.00 98.19 184 LYS A O 1
ATOM 1357 N N . SER A 1 185 ? -17.485 8.493 16.415 1.00 97.38 185 SER A N 1
ATOM 1358 C CA . SER A 1 185 ? -17.177 7.294 17.191 1.00 97.38 185 SER A CA 1
ATOM 1359 C C . SER A 1 185 ? -15.857 6.641 16.776 1.00 97.38 185 SER A C 1
ATOM 1361 O O . SER A 1 185 ? -15.151 6.139 17.649 1.00 97.38 185 SER A O 1
ATOM 1363 N N . VAL A 1 186 ? -15.468 6.690 15.491 1.00 98.62 186 VAL A N 1
ATOM 1364 C CA . VAL A 1 186 ? -14.125 6.232 15.091 1.00 98.62 186 VAL A CA 1
ATOM 1365 C C . VAL A 1 186 ? -13.058 7.213 15.568 1.00 98.62 186 VAL A C 1
ATOM 1367 O O . VAL A 1 186 ? -12.012 6.781 16.042 1.00 98.62 186 VAL A O 1
ATOM 1370 N N . GLN A 1 187 ? -13.343 8.519 15.541 1.00 98.62 187 GLN A N 1
ATOM 1371 C CA . GLN A 1 187 ? -12.413 9.530 16.047 1.00 98.62 187 GLN A CA 1
ATOM 1372 C C . GLN A 1 187 ? -12.189 9.406 17.556 1.00 98.62 187 GLN A C 1
ATOM 1374 O O . GLN A 1 187 ? -11.050 9.458 18.014 1.00 98.62 187 GLN A O 1
ATOM 1379 N N . GLN A 1 188 ? -13.250 9.157 18.329 1.00 98.31 188 GLN A N 1
ATOM 1380 C CA . GLN A 1 188 ? -13.143 8.885 19.765 1.00 98.31 188 GLN A CA 1
ATOM 1381 C C . GLN A 1 188 ? -12.282 7.653 20.051 1.00 98.31 188 GLN A C 1
ATOM 1383 O O . GLN A 1 188 ? -11.404 7.715 20.904 1.00 98.31 188 GLN A O 1
ATOM 1388 N N . LEU A 1 189 ? -12.488 6.554 19.318 1.00 98.56 189 LEU A N 1
ATOM 1389 C CA . LEU A 1 189 ? -11.649 5.363 19.453 1.00 98.56 189 LEU A CA 1
ATOM 1390 C C . LEU A 1 189 ? -10.194 5.638 19.061 1.00 98.56 189 LEU A C 1
ATOM 1392 O O . LEU A 1 189 ? -9.286 5.204 19.760 1.00 98.56 189 LEU A O 1
ATOM 1396 N N . ALA A 1 190 ? -9.954 6.377 17.976 1.00 98.75 190 ALA A N 1
ATOM 1397 C CA . ALA A 1 190 ? -8.605 6.709 17.525 1.00 98.75 190 ALA A CA 1
ATOM 1398 C C . ALA A 1 190 ? -7.849 7.561 18.558 1.00 98.75 190 ALA A C 1
ATOM 1400 O O . ALA A 1 190 ? -6.642 7.402 18.719 1.00 98.75 190 ALA A O 1
ATOM 1401 N N . GLN A 1 191 ? -8.548 8.427 19.296 1.00 98.50 191 GLN A N 1
ATOM 1402 C CA . GLN A 1 191 ? -7.971 9.208 20.397 1.00 98.50 191 GLN A CA 1
ATOM 1403 C C . GLN A 1 191 ? -7.584 8.355 21.616 1.00 98.50 191 GLN A C 1
ATOM 1405 O O . GLN A 1 191 ? -6.753 8.789 22.408 1.00 98.50 191 GLN A O 1
ATOM 1410 N N . MET A 1 192 ? -8.141 7.149 21.760 1.00 98.44 192 MET A N 1
ATOM 1411 C CA . MET A 1 192 ? -7.783 6.197 22.823 1.00 98.44 192 MET A CA 1
ATOM 1412 C C . MET A 1 192 ? -6.549 5.351 22.474 1.00 98.44 192 MET A C 1
ATOM 1414 O O . MET A 1 192 ? -6.158 4.497 23.269 1.00 98.44 192 MET A O 1
ATOM 1418 N N . VAL A 1 193 ? -5.956 5.538 21.287 1.00 98.75 193 VAL A N 1
ATOM 1419 C CA . VAL A 1 193 ? -4.809 4.748 20.828 1.00 98.75 193 VAL A CA 1
ATOM 1420 C C . VAL A 1 193 ? -3.491 5.400 21.242 1.00 98.75 193 VAL A C 1
ATOM 1422 O O . VAL A 1 193 ? -3.158 6.490 20.775 1.00 98.75 193 VAL A O 1
ATOM 1425 N N . THR A 1 194 ? -2.687 4.684 22.024 1.00 98.38 194 THR A N 1
ATOM 1426 C CA . THR A 1 194 ? -1.290 5.034 22.315 1.00 98.38 194 THR A CA 1
ATOM 1427 C C . THR A 1 194 ? -0.343 4.123 21.540 1.00 98.38 194 THR A C 1
ATOM 1429 O O . THR A 1 194 ? -0.554 2.916 21.439 1.00 98.38 194 THR A O 1
ATOM 1432 N N . ILE A 1 195 ? 0.724 4.700 20.982 1.00 98.06 195 ILE A N 1
ATOM 1433 C CA . ILE A 1 195 ? 1.702 3.987 20.154 1.00 98.06 195 ILE A CA 1
ATOM 1434 C C . ILE A 1 195 ? 3.029 3.881 20.892 1.00 98.06 195 ILE A C 1
ATOM 1436 O O . ILE A 1 195 ? 3.618 4.892 21.270 1.00 98.06 195 ILE A O 1
ATOM 1440 N N . TYR A 1 196 ? 3.530 2.658 21.017 1.00 96.88 196 TYR A N 1
ATOM 1441 C CA . TYR A 1 196 ? 4.815 2.332 21.615 1.00 96.88 196 TYR A CA 1
ATOM 1442 C C . TYR A 1 196 ? 5.776 1.832 20.535 1.00 96.88 196 TYR A C 1
ATOM 1444 O O . TYR A 1 196 ? 5.565 0.781 19.925 1.00 96.88 196 TYR A O 1
ATOM 1452 N N . GLY A 1 197 ? 6.837 2.602 20.297 1.00 94.25 197 GLY A N 1
ATOM 1453 C CA . GLY A 1 197 ? 7.909 2.236 19.376 1.00 94.25 197 GLY A CA 1
ATOM 1454 C C . GLY A 1 197 ? 8.871 1.234 20.010 1.00 94.25 197 GLY A C 1
ATOM 1455 O O . GLY A 1 197 ? 9.365 1.463 21.114 1.00 94.25 197 GLY A O 1
ATOM 1456 N N . ARG A 1 198 ? 9.168 0.146 19.303 1.00 92.44 198 ARG A N 1
ATOM 1457 C CA . ARG A 1 198 ? 10.199 -0.835 19.674 1.00 92.44 198 ARG A CA 1
ATOM 1458 C C . ARG A 1 198 ? 11.359 -0.793 18.682 1.00 92.44 198 ARG A C 1
ATOM 1460 O O . ARG A 1 198 ? 11.156 -0.592 17.488 1.00 92.44 198 ARG A O 1
ATOM 1467 N N . GLN A 1 199 ? 12.574 -0.983 19.185 1.00 88.88 199 GLN A N 1
ATOM 1468 C CA . GLN A 1 199 ? 13.770 -1.089 18.349 1.00 88.88 199 GLN A CA 1
ATOM 1469 C C . GLN A 1 199 ? 13.801 -2.445 17.644 1.00 88.88 199 GLN A C 1
ATOM 1471 O O . GLN A 1 199 ? 13.433 -3.458 18.240 1.00 88.88 199 GLN A O 1
ATOM 1476 N N . ILE A 1 200 ? 14.269 -2.469 16.396 1.00 85.62 200 ILE A N 1
ATOM 1477 C CA . ILE A 1 200 ? 14.454 -3.705 15.628 1.00 85.62 200 ILE A CA 1
ATOM 1478 C C . ILE A 1 200 ? 15.852 -3.789 15.036 1.00 85.62 200 ILE A C 1
ATOM 1480 O O . ILE A 1 200 ? 16.468 -2.774 14.722 1.00 85.62 200 ILE A O 1
ATOM 1484 N N . ALA A 1 201 ? 16.328 -5.020 14.849 1.00 79.06 201 ALA A N 1
ATOM 1485 C CA . ALA A 1 201 ? 17.664 -5.281 14.324 1.00 79.06 201 ALA A CA 1
ATOM 1486 C C . ALA A 1 201 ? 17.825 -4.882 12.846 1.00 79.06 201 ALA A C 1
ATOM 1488 O O . ALA A 1 201 ? 18.905 -4.466 12.441 1.00 79.06 201 ALA A O 1
ATOM 1489 N N . ASP A 1 202 ? 16.764 -5.005 12.041 1.00 81.69 202 ASP A N 1
ATOM 1490 C CA . ASP A 1 202 ? 16.809 -4.794 10.591 1.00 81.69 202 ASP A CA 1
ATOM 1491 C C . ASP A 1 202 ? 15.686 -3.853 10.132 1.00 81.69 202 ASP A C 1
ATOM 1493 O O . ASP A 1 202 ? 14.567 -4.277 9.843 1.00 81.69 202 ASP A O 1
ATOM 1497 N N . ARG A 1 203 ? 16.006 -2.556 10.044 1.00 83.38 203 ARG A N 1
ATOM 1498 C CA . ARG A 1 203 ? 15.086 -1.498 9.582 1.00 83.38 203 ARG A CA 1
ATOM 1499 C C . ARG A 1 203 ? 14.827 -1.532 8.071 1.00 83.38 203 ARG A C 1
ATOM 1501 O O . ARG A 1 203 ? 13.976 -0.789 7.593 1.00 83.38 203 ARG A O 1
ATOM 1508 N N . THR A 1 204 ? 15.524 -2.384 7.310 1.00 78.31 204 THR A N 1
ATOM 1509 C CA . THR A 1 204 ? 15.282 -2.535 5.862 1.00 78.31 204 THR A CA 1
ATOM 1510 C C . THR A 1 204 ? 14.054 -3.395 5.568 1.00 78.31 204 THR A C 1
ATOM 1512 O O . THR A 1 204 ? 13.520 -3.375 4.457 1.00 78.31 204 THR A O 1
ATOM 1515 N N . LYS A 1 205 ? 13.566 -4.134 6.571 1.00 77.50 205 LYS A N 1
ATOM 1516 C CA . LYS A 1 205 ? 12.398 -5.001 6.454 1.00 77.50 205 LYS A CA 1
ATOM 1517 C C . LYS A 1 205 ? 11.180 -4.355 7.090 1.00 77.50 205 LYS A C 1
ATOM 1519 O O . LYS A 1 205 ? 11.166 -4.042 8.278 1.00 77.50 205 LYS A O 1
ATOM 1524 N N . LEU A 1 206 ? 10.107 -4.268 6.302 1.00 75.12 206 LEU A N 1
ATOM 1525 C CA . LEU A 1 206 ? 8.782 -3.892 6.808 1.00 75.12 206 LEU A CA 1
ATOM 1526 C C . LEU A 1 206 ? 8.267 -4.872 7.866 1.00 75.12 206 LEU A C 1
ATOM 1528 O O . LEU A 1 206 ? 7.556 -4.470 8.779 1.00 75.12 206 LEU A O 1
ATOM 1532 N N . PHE A 1 207 ? 8.640 -6.146 7.740 1.00 80.25 207 PHE A N 1
ATOM 1533 C CA . PHE A 1 207 ? 8.191 -7.236 8.594 1.00 80.25 207 PHE A CA 1
ATOM 1534 C C . PHE A 1 207 ? 9.389 -8.111 8.952 1.00 80.25 207 PHE A C 1
ATOM 1536 O O . PHE A 1 207 ? 10.036 -8.679 8.069 1.00 80.25 207 PHE A O 1
ATOM 1543 N N . VAL A 1 208 ? 9.684 -8.215 10.243 1.00 79.50 208 VAL A N 1
ATOM 1544 C CA . VAL A 1 208 ? 10.687 -9.137 10.779 1.00 79.50 208 VAL A CA 1
ATOM 1545 C C . VAL A 1 208 ? 9.937 -10.329 11.370 1.00 79.50 208 VAL A C 1
ATOM 1547 O O . VAL A 1 208 ? 8.959 -10.134 12.090 1.00 79.50 208 VAL A O 1
ATOM 1550 N N . ALA A 1 209 ? 10.339 -11.544 10.990 1.00 77.81 209 ALA A N 1
ATOM 1551 C CA . ALA A 1 209 ? 9.733 -12.775 11.492 1.00 77.81 209 ALA A CA 1
ATOM 1552 C C . ALA A 1 209 ? 10.066 -12.967 12.977 1.00 77.81 209 ALA A C 1
ATOM 1554 O O . ALA A 1 209 ? 11.205 -12.734 13.387 1.00 77.81 209 ALA A O 1
ATOM 1555 N N . GLY A 1 210 ? 9.088 -13.411 13.764 1.00 84.62 210 GLY A N 1
ATOM 1556 C CA . GLY A 1 210 ? 9.211 -13.522 15.219 1.00 84.62 210 GLY A CA 1
ATOM 1557 C C . GLY A 1 210 ? 9.146 -12.181 15.958 1.00 84.62 210 GLY A C 1
ATOM 1558 O O . GLY A 1 210 ? 9.404 -12.142 17.158 1.00 84.62 210 GLY A O 1
ATOM 1559 N N . ASP A 1 211 ? 8.788 -11.098 15.266 1.00 88.25 211 ASP A N 1
ATOM 1560 C CA . ASP A 1 211 ? 8.709 -9.744 15.815 1.00 88.25 211 ASP A CA 1
ATOM 1561 C C . ASP A 1 211 ? 7.345 -9.120 15.453 1.00 88.25 211 ASP A C 1
ATOM 1563 O O . ASP A 1 211 ? 7.233 -8.301 14.525 1.00 88.25 211 ASP A O 1
ATOM 1567 N N . PRO A 1 212 ? 6.268 -9.583 16.122 1.00 93.75 212 PRO A N 1
ATOM 1568 C CA . PRO A 1 212 ? 4.905 -9.220 15.776 1.00 93.75 212 PRO A CA 1
ATOM 1569 C C . PRO A 1 212 ? 4.585 -7.775 16.150 1.00 93.75 212 PRO A C 1
ATOM 1571 O O . PRO A 1 212 ? 5.072 -7.228 17.143 1.00 93.75 212 PRO A O 1
ATOM 1574 N N . ASP A 1 213 ? 3.669 -7.181 15.392 1.00 96.00 213 ASP A N 1
ATOM 1575 C CA . ASP A 1 213 ? 3.026 -5.945 15.829 1.00 96.00 213 ASP A CA 1
ATOM 1576 C C . ASP A 1 213 ? 1.851 -6.326 16.723 1.00 96.00 213 ASP A C 1
ATOM 1578 O O . ASP A 1 213 ? 1.050 -7.197 16.366 1.00 96.00 213 ASP A O 1
ATOM 1582 N N . THR A 1 214 ? 1.772 -5.703 17.894 1.00 97.94 214 THR A N 1
ATOM 1583 C CA . THR A 1 214 ? 0.847 -6.116 18.956 1.00 97.94 214 THR A CA 1
ATOM 1584 C C . THR A 1 214 ? -0.175 -5.030 19.232 1.00 97.94 214 THR A C 1
ATOM 1586 O O . THR A 1 214 ? 0.176 -3.854 19.296 1.00 97.94 214 THR A O 1
ATOM 1589 N N . VAL A 1 215 ? -1.431 -5.434 19.414 1.00 98.81 215 VAL A N 1
ATOM 1590 C CA . VAL A 1 215 ? -2.519 -4.586 19.911 1.00 98.81 215 VAL A CA 1
ATOM 1591 C C . VAL A 1 215 ? -2.944 -5.115 21.273 1.00 98.81 215 VAL A C 1
ATOM 1593 O O . VAL A 1 215 ? -3.216 -6.305 21.418 1.00 98.81 215 VAL A O 1
ATOM 1596 N N . THR A 1 216 ? -3.025 -4.225 22.254 1.00 98.81 216 THR A N 1
ATOM 1597 C CA . THR A 1 216 ? -3.548 -4.497 23.591 1.00 98.81 216 THR A CA 1
ATOM 1598 C C . THR A 1 216 ? -4.726 -3.569 23.853 1.00 98.81 216 THR A C 1
ATOM 1600 O O . THR A 1 216 ? -4.635 -2.368 23.629 1.00 98.81 216 THR A O 1
ATOM 1603 N N . VAL A 1 217 ? -5.848 -4.113 24.311 1.00 98.69 217 VAL A N 1
ATOM 1604 C CA . VAL A 1 217 ? -7.081 -3.369 24.583 1.00 98.69 217 VAL A CA 1
ATOM 1605 C C . VAL A 1 217 ? -7.449 -3.542 26.041 1.00 98.69 217 VAL A C 1
ATOM 1607 O O . VAL A 1 217 ? -7.645 -4.672 26.492 1.00 98.69 217 VAL A O 1
ATOM 1610 N N . ARG A 1 218 ? -7.606 -2.427 26.754 1.00 98.69 218 ARG A N 1
ATOM 1611 C CA . ARG A 1 218 ? -8.255 -2.399 28.064 1.00 98.69 218 ARG A CA 1
ATOM 1612 C C . ARG A 1 218 ? -9.711 -1.992 27.885 1.00 98.69 218 ARG A C 1
ATOM 1614 O O . ARG A 1 218 ? -10.008 -0.997 27.216 1.00 98.69 218 ARG A O 1
ATOM 1621 N N . ILE A 1 219 ? -10.612 -2.767 28.476 1.00 98.00 219 ILE A N 1
ATOM 1622 C CA . ILE A 1 219 ? -12.048 -2.485 28.455 1.00 98.00 219 ILE A CA 1
ATOM 1623 C C . ILE A 1 219 ? -12.516 -1.942 29.803 1.00 98.00 219 ILE A C 1
ATOM 1625 O O . ILE A 1 219 ? -11.901 -2.198 30.836 1.00 98.00 219 ILE A O 1
ATOM 1629 N N . ARG A 1 220 ? -13.648 -1.234 29.808 1.00 97.19 220 ARG A N 1
ATOM 1630 C CA . ARG A 1 220 ? -14.201 -0.531 30.982 1.00 97.19 220 ARG A CA 1
ATOM 1631 C C . ARG A 1 220 ? -14.495 -1.430 32.182 1.00 97.19 220 ARG A C 1
ATOM 1633 O O . ARG A 1 220 ? -14.560 -0.939 33.303 1.00 97.19 220 ARG A O 1
ATOM 1640 N N . SER A 1 221 ? -14.674 -2.733 31.967 1.00 95.38 221 SER A N 1
ATOM 1641 C CA . SER A 1 221 ? -14.830 -3.705 33.055 1.00 95.38 221 SER A CA 1
ATOM 1642 C C . SER A 1 221 ? -13.513 -4.030 33.778 1.00 95.38 221 SER A C 1
ATOM 1644 O O . SER A 1 221 ? -13.523 -4.807 34.729 1.00 95.38 221 SER A O 1
ATOM 1646 N N . GLY A 1 222 ? -12.380 -3.495 33.309 1.00 95.00 222 GLY A N 1
ATOM 1647 C CA . GLY A 1 222 ? -11.035 -3.733 33.836 1.00 95.00 222 GLY A CA 1
ATOM 1648 C C . GLY A 1 222 ? -10.286 -4.899 33.181 1.00 95.00 222 GLY A C 1
ATOM 1649 O O . GLY A 1 222 ? -9.102 -5.087 33.455 1.00 95.00 222 GLY A O 1
ATOM 1650 N N . MET A 1 223 ? -10.931 -5.679 32.304 1.00 97.50 223 MET A N 1
ATOM 1651 C CA . MET A 1 223 ? -10.247 -6.754 31.574 1.00 97.50 223 MET A CA 1
ATOM 1652 C C . MET A 1 223 ? -9.328 -6.192 30.487 1.00 97.50 223 MET A C 1
ATOM 1654 O O . MET A 1 223 ? -9.569 -5.119 29.931 1.00 97.50 223 MET A O 1
ATOM 1658 N N . THR A 1 224 ? -8.267 -6.938 30.183 1.00 98.44 224 THR A N 1
ATOM 1659 C CA . THR A 1 224 ? -7.288 -6.586 29.151 1.00 98.44 224 THR A CA 1
ATOM 1660 C C . THR A 1 224 ? -7.083 -7.763 28.207 1.00 98.44 224 THR A C 1
ATOM 1662 O O . THR A 1 224 ? -6.905 -8.894 28.656 1.00 98.44 224 THR A O 1
ATOM 1665 N N . PHE A 1 225 ? -7.073 -7.486 26.906 1.00 98.50 225 PHE A N 1
ATOM 1666 C CA . PHE A 1 225 ? -6.849 -8.470 25.848 1.00 98.50 225 PHE A CA 1
ATOM 1667 C C . PHE A 1 225 ? -5.682 -8.035 24.976 1.00 98.50 225 PHE A C 1
ATOM 1669 O O . PHE A 1 225 ? -5.554 -6.852 24.680 1.00 98.50 225 PHE A O 1
ATOM 1676 N N . SER A 1 226 ? -4.842 -8.973 24.546 1.00 98.44 226 SER A N 1
ATOM 1677 C CA . SER A 1 226 ? -3.686 -8.674 23.702 1.00 98.44 226 SER A CA 1
ATOM 1678 C C . SER A 1 226 ? -3.545 -9.703 22.590 1.00 98.44 226 SER A C 1
ATOM 1680 O O . SER A 1 226 ? -3.785 -10.893 22.805 1.00 98.44 226 SER A O 1
ATOM 1682 N N . HIS A 1 227 ? -3.169 -9.242 21.401 1.00 98.44 227 HIS A N 1
ATOM 1683 C CA . HIS A 1 227 ? -2.903 -10.098 20.255 1.00 98.44 227 HIS A CA 1
ATOM 1684 C C . HIS A 1 227 ? -1.791 -9.509 19.386 1.00 98.44 227 HIS A C 1
ATOM 1686 O O . HIS A 1 227 ? -1.798 -8.316 19.077 1.00 98.44 227 HIS A O 1
ATOM 1692 N N . GLY A 1 228 ? -0.845 -10.358 18.983 1.00 97.12 228 GLY A N 1
ATOM 1693 C CA . GLY A 1 228 ? 0.275 -10.003 18.116 1.00 97.12 228 GLY A CA 1
ATOM 1694 C C . GLY A 1 228 ? 0.195 -10.727 16.779 1.00 97.12 228 GLY A C 1
ATOM 1695 O O . GLY A 1 228 ? -0.077 -11.926 16.739 1.00 97.12 228 GLY A O 1
ATOM 1696 N N . VAL A 1 229 ? 0.462 -10.013 15.686 1.00 95.38 229 VAL A N 1
ATOM 1697 C CA . VAL A 1 229 ? 0.465 -10.585 14.332 1.00 95.38 229 VAL A CA 1
ATOM 1698 C C . VAL A 1 229 ? 1.858 -10.486 13.729 1.00 95.38 229 VAL A C 1
ATOM 1700 O O . VAL A 1 229 ? 2.379 -9.395 13.505 1.00 95.38 229 VAL A O 1
ATOM 1703 N N . ASP A 1 230 ? 2.443 -11.647 13.435 1.00 90.75 230 ASP A N 1
ATOM 1704 C CA . ASP A 1 230 ? 3.781 -11.752 12.845 1.00 90.75 230 ASP A CA 1
ATOM 1705 C C . ASP A 1 230 ? 3.756 -11.653 11.315 1.00 90.75 230 ASP A C 1
ATOM 1707 O O . ASP A 1 230 ? 4.586 -11.002 10.705 1.00 90.75 230 ASP A O 1
ATOM 1711 N N . ILE A 1 231 ? 2.771 -12.227 10.631 1.00 89.25 231 ILE A N 1
ATOM 1712 C CA . ILE A 1 231 ? 2.697 -12.136 9.165 1.00 89.25 231 ILE A CA 1
ATOM 1713 C C . ILE A 1 231 ? 1.374 -11.472 8.805 1.00 89.25 231 ILE A C 1
ATOM 1715 O O . ILE A 1 231 ? 0.325 -12.000 9.185 1.00 89.25 231 ILE A O 1
ATOM 1719 N N . PRO A 1 232 ? 1.387 -10.312 8.118 1.00 90.19 232 PRO A N 1
ATOM 1720 C CA . PRO A 1 232 ? 0.144 -9.658 7.745 1.00 90.19 232 PRO A CA 1
ATOM 1721 C C . PRO A 1 232 ? -0.671 -10.555 6.798 1.00 90.19 232 PRO A C 1
ATOM 1723 O O . PRO A 1 232 ? -0.094 -11.303 6.000 1.00 90.19 232 PRO A O 1
ATOM 1726 N N . PRO A 1 233 ? -2.012 -10.477 6.844 1.00 89.44 233 PRO A N 1
ATOM 1727 C CA . PRO A 1 233 ? -2.866 -11.219 5.925 1.00 89.44 233 PRO A CA 1
ATOM 1728 C C . PRO A 1 233 ? -2.505 -10.946 4.460 1.00 89.44 233 PRO A C 1
ATOM 1730 O O . PRO A 1 233 ? -2.353 -9.793 4.058 1.00 89.44 233 PRO A O 1
ATOM 1733 N N . GLY A 1 234 ? -2.383 -12.010 3.662 1.00 87.06 234 GLY A N 1
ATOM 1734 C CA . GLY A 1 234 ? -2.050 -11.919 2.240 1.00 87.06 234 GLY A CA 1
ATOM 1735 C C . GLY A 1 234 ? -0.561 -11.803 1.920 1.00 87.06 234 GLY A C 1
ATOM 1736 O O . GLY A 1 234 ? -0.214 -11.731 0.738 1.00 87.06 234 GLY A O 1
ATOM 1737 N N . ALA A 1 235 ? 0.315 -11.792 2.930 1.00 86.25 235 ALA A N 1
ATOM 1738 C CA . ALA A 1 235 ? 1.748 -11.951 2.733 1.00 86.25 235 ALA A CA 1
ATOM 1739 C C . ALA A 1 235 ? 2.164 -13.438 2.746 1.00 86.25 235 ALA A C 1
ATOM 1741 O O . ALA A 1 235 ? 1.600 -14.241 3.496 1.00 86.25 235 ALA A O 1
ATOM 1742 N N . PRO A 1 236 ? 3.178 -13.818 1.952 1.00 81.81 236 PRO A N 1
ATOM 1743 C CA . PRO A 1 236 ? 3.812 -15.134 2.013 1.00 81.81 236 PRO A CA 1
ATOM 1744 C C . PRO A 1 236 ? 4.219 -15.526 3.450 1.00 81.81 236 PRO A C 1
ATOM 1746 O O . PRO A 1 236 ? 4.666 -14.666 4.207 1.00 81.81 236 PRO A O 1
ATOM 1749 N N . PRO A 1 237 ? 4.061 -16.804 3.852 1.00 73.00 237 PRO A N 1
ATOM 1750 C CA . PRO A 1 237 ? 3.603 -17.937 3.042 1.00 73.00 237 PRO A CA 1
ATOM 1751 C C . PRO A 1 237 ? 2.070 -18.024 2.900 1.00 73.00 237 PRO A C 1
ATOM 1753 O O . PRO A 1 237 ? 1.568 -18.883 2.181 1.00 73.00 237 PRO A O 1
ATOM 1756 N N . ARG A 1 238 ? 1.305 -17.148 3.564 1.00 66.25 238 ARG A N 1
ATOM 1757 C CA . ARG A 1 238 ? -0.168 -17.154 3.572 1.00 66.25 238 ARG A CA 1
ATOM 1758 C C . ARG A 1 238 ? -0.728 -16.299 2.434 1.00 66.25 238 ARG A C 1
ATOM 1760 O O . ARG A 1 238 ? -1.332 -15.249 2.659 1.00 66.25 238 ARG A O 1
ATOM 1767 N N . PHE A 1 239 ? -0.505 -16.750 1.200 1.00 73.81 239 PHE A N 1
ATOM 1768 C CA . PHE A 1 239 ? -1.070 -16.092 0.023 1.00 73.81 239 PHE A CA 1
ATOM 1769 C C . PHE A 1 239 ? -2.601 -16.062 0.093 1.00 73.81 239 PHE A C 1
ATOM 1771 O O . PHE A 1 239 ? -3.230 -17.007 0.570 1.00 73.81 239 PHE A O 1
ATOM 1778 N N . ALA A 1 240 ? -3.203 -14.984 -0.410 1.00 80.38 240 ALA A N 1
ATOM 1779 C CA . ALA A 1 240 ? -4.647 -14.938 -0.599 1.00 80.38 240 ALA A CA 1
ATOM 1780 C C . ALA A 1 240 ? -5.068 -16.031 -1.589 1.00 80.38 240 ALA A C 1
ATOM 1782 O O . ALA A 1 240 ? -4.515 -16.106 -2.688 1.00 80.38 240 ALA A O 1
ATOM 1783 N N . ASP A 1 241 ? -6.054 -16.850 -1.227 1.00 84.31 241 ASP A N 1
ATOM 1784 C CA . ASP A 1 241 ? -6.629 -17.799 -2.174 1.00 84.31 241 ASP A CA 1
ATOM 1785 C C . ASP A 1 241 ? -7.397 -17.068 -3.295 1.00 84.31 241 ASP A C 1
ATOM 1787 O O . ASP A 1 241 ? -7.769 -15.892 -3.185 1.00 84.31 241 ASP A O 1
ATOM 1791 N N . ASN A 1 242 ? -7.661 -17.772 -4.401 1.00 83.94 242 ASN A N 1
ATOM 1792 C CA . ASN A 1 242 ? -8.375 -17.197 -5.548 1.00 83.94 242 ASN A CA 1
ATOM 1793 C C . ASN A 1 242 ? -9.761 -16.661 -5.167 1.00 83.94 242 ASN A C 1
ATOM 1795 O O . ASN A 1 242 ? -10.242 -15.706 -5.777 1.00 83.94 242 ASN A O 1
ATOM 1799 N N . LYS A 1 243 ? -10.398 -17.242 -4.144 1.00 86.25 243 LYS A N 1
ATOM 1800 C CA . LYS A 1 243 ? -11.683 -16.773 -3.625 1.00 86.25 243 LYS A CA 1
ATOM 1801 C C . LYS A 1 243 ? -11.543 -15.394 -2.977 1.00 86.25 243 LYS A C 1
ATOM 1803 O O . LYS A 1 243 ? -12.323 -14.498 -3.285 1.00 86.25 243 LYS A O 1
ATOM 1808 N N . THR A 1 244 ? -10.536 -15.199 -2.135 1.00 87.31 244 THR A N 1
ATOM 1809 C CA . THR A 1 244 ? -10.248 -13.935 -1.446 1.00 87.31 244 THR A CA 1
ATOM 1810 C C . THR A 1 244 ? -9.853 -12.851 -2.439 1.00 87.31 244 THR A C 1
ATOM 1812 O O . THR A 1 244 ? -10.400 -11.748 -2.400 1.00 87.31 244 THR A O 1
ATOM 1815 N N . VAL A 1 245 ? -8.961 -13.166 -3.385 1.00 88.19 245 VAL A N 1
ATOM 1816 C CA . VAL A 1 245 ? -8.582 -12.232 -4.458 1.00 88.19 245 VAL A CA 1
ATOM 1817 C C . VAL A 1 245 ? -9.788 -11.890 -5.336 1.00 88.19 245 VAL A C 1
ATOM 1819 O O . VAL A 1 245 ? -9.990 -10.723 -5.664 1.00 88.19 245 VAL A O 1
ATOM 1822 N N . GLY A 1 246 ? -10.621 -12.878 -5.675 1.00 88.56 246 GLY A N 1
ATOM 1823 C CA . GLY A 1 246 ? -11.832 -12.692 -6.473 1.00 88.56 246 GLY A CA 1
ATOM 1824 C C . GLY A 1 246 ? -12.884 -11.821 -5.783 1.00 88.56 246 GLY A C 1
ATOM 1825 O O . GLY A 1 246 ? -13.442 -10.926 -6.416 1.00 88.56 246 GLY A O 1
ATOM 1826 N N . ASN A 1 247 ? -13.111 -12.022 -4.482 1.00 89.56 247 ASN A N 1
ATOM 1827 C CA . ASN A 1 247 ? -14.003 -11.178 -3.684 1.00 89.56 247 ASN A CA 1
ATOM 1828 C C . ASN A 1 247 ? -13.487 -9.739 -3.629 1.00 89.56 247 ASN A C 1
ATOM 1830 O O . ASN A 1 247 ? -14.224 -8.810 -3.941 1.00 89.56 247 ASN A O 1
ATOM 1834 N N . LYS A 1 248 ? -12.191 -9.555 -3.359 1.00 91.62 248 LYS A N 1
ATOM 1835 C CA . LYS A 1 248 ? -11.567 -8.230 -3.382 1.00 91.62 248 LYS A CA 1
ATOM 1836 C C . LYS A 1 248 ? -11.688 -7.558 -4.756 1.00 91.62 248 LYS A C 1
ATOM 1838 O O . LYS A 1 248 ? -11.962 -6.362 -4.835 1.00 91.62 248 LYS A O 1
ATOM 1843 N N . PHE A 1 249 ? -11.483 -8.303 -5.845 1.00 92.94 249 PHE A N 1
ATOM 1844 C CA . PHE A 1 249 ? -11.684 -7.793 -7.202 1.00 92.94 249 PHE A CA 1
ATOM 1845 C C . PHE A 1 249 ? -13.128 -7.324 -7.406 1.00 92.94 249 PHE A C 1
ATOM 1847 O O . PHE A 1 249 ? -13.330 -6.211 -7.888 1.00 92.94 249 PHE A O 1
ATOM 1854 N N . LYS A 1 250 ? -14.116 -8.126 -6.986 1.00 93.06 250 LYS A N 1
ATOM 1855 C CA . LYS A 1 250 ? -15.541 -7.771 -7.035 1.00 93.06 250 LYS A CA 1
ATOM 1856 C C . LYS A 1 250 ? -15.825 -6.482 -6.256 1.00 93.06 250 LYS A C 1
ATOM 1858 O O . LYS A 1 250 ? -16.419 -5.567 -6.827 1.00 93.06 250 LYS A O 1
ATOM 1863 N N . ASP A 1 251 ? -15.350 -6.380 -5.016 1.00 92.25 251 ASP A N 1
ATOM 1864 C CA . ASP A 1 251 ? -15.563 -5.219 -4.140 1.00 92.25 251 ASP A CA 1
ATOM 1865 C C . ASP A 1 251 ? -14.999 -3.922 -4.741 1.00 92.25 251 ASP A C 1
ATOM 1867 O O . ASP A 1 251 ? -15.624 -2.862 -4.670 1.00 92.25 251 ASP A O 1
ATOM 1871 N N . CYS A 1 252 ? -13.831 -3.999 -5.384 1.00 94.44 252 CYS A N 1
ATOM 1872 C CA . CYS A 1 252 ? -13.239 -2.864 -6.089 1.00 94.44 252 CYS A CA 1
ATOM 1873 C C . CYS A 1 252 ? -13.987 -2.534 -7.387 1.00 94.44 252 CYS A C 1
ATOM 1875 O O . CYS A 1 252 ? -14.302 -1.373 -7.651 1.00 94.44 252 CYS A O 1
ATOM 1877 N N . ALA A 1 253 ? -14.253 -3.539 -8.221 1.00 93.94 253 ALA A N 1
ATOM 1878 C CA . ALA A 1 253 ? -14.773 -3.347 -9.568 1.00 93.94 253 ALA A CA 1
ATOM 1879 C C . ALA A 1 253 ? -16.214 -2.821 -9.566 1.00 93.94 253 ALA A C 1
ATOM 1881 O O . ALA A 1 253 ? -16.525 -1.897 -10.317 1.00 93.94 253 ALA A O 1
ATOM 1882 N N . LEU A 1 254 ? -17.080 -3.325 -8.681 1.00 93.69 254 LEU A N 1
ATOM 1883 C CA . LEU A 1 254 ? -18.488 -2.906 -8.617 1.00 93.69 254 LEU A CA 1
ATOM 1884 C C . LEU A 1 254 ? -18.690 -1.432 -8.239 1.00 93.69 254 LEU A C 1
ATOM 1886 O O . LEU A 1 254 ? -19.769 -0.881 -8.442 1.00 93.69 254 LEU A O 1
ATOM 1890 N N . ARG A 1 255 ? -17.649 -0.758 -7.742 1.00 91.38 255 ARG A N 1
ATOM 1891 C CA . ARG A 1 255 ? -17.665 0.696 -7.519 1.00 91.38 255 ARG A CA 1
ATOM 1892 C C . ARG A 1 255 ? -17.571 1.499 -8.810 1.00 91.38 255 ARG A C 1
ATOM 1894 O O . ARG A 1 255 ? -17.967 2.664 -8.836 1.00 91.38 255 ARG A O 1
ATOM 1901 N N . GLY A 1 256 ? -16.989 0.917 -9.855 1.00 90.69 256 GLY A N 1
ATOM 1902 C CA . GLY A 1 256 ? -16.696 1.591 -11.117 1.00 90.69 256 GLY A CA 1
ATOM 1903 C C . GLY A 1 256 ? -17.497 1.066 -12.300 1.00 90.69 256 GLY A C 1
ATOM 1904 O O . GLY A 1 256 ? -17.760 1.836 -13.217 1.00 90.69 256 GLY A O 1
ATOM 1905 N N . ILE A 1 257 ? -17.893 -0.207 -12.292 1.00 93.62 257 ILE A N 1
ATOM 1906 C CA . ILE A 1 257 ? -18.499 -0.896 -13.440 1.00 93.62 257 ILE A CA 1
ATOM 1907 C C . ILE A 1 257 ? -19.641 -1.824 -13.006 1.00 93.62 257 ILE A C 1
ATOM 1909 O O . ILE A 1 257 ? -19.818 -2.106 -11.823 1.00 93.62 257 ILE A O 1
ATOM 1913 N N . SER A 1 258 ? -20.439 -2.295 -13.968 1.00 94.50 258 SER A N 1
ATOM 1914 C CA . SER A 1 258 ? -21.554 -3.207 -13.691 1.00 94.50 258 SER A CA 1
ATOM 1915 C C . SER A 1 258 ? -21.082 -4.622 -13.327 1.00 94.50 258 SER A C 1
ATOM 1917 O O . SER A 1 258 ? -19.977 -5.027 -13.687 1.00 94.50 258 SER A O 1
ATOM 1919 N N . GLU A 1 259 ? -21.935 -5.411 -12.662 1.00 95.19 259 GLU A N 1
ATOM 1920 C CA . GLU A 1 259 ? -21.630 -6.819 -12.353 1.00 95.19 259 GLU A CA 1
ATOM 1921 C C . GLU A 1 259 ? -21.393 -7.654 -13.616 1.00 95.19 259 GLU A C 1
ATOM 1923 O O . GLU A 1 259 ? -20.482 -8.478 -13.642 1.00 95.19 259 GLU A O 1
ATOM 1928 N N . GLN A 1 260 ? -22.142 -7.379 -14.687 1.00 95.25 260 GLN A N 1
ATOM 1929 C CA . GLN A 1 260 ? -21.956 -8.025 -15.985 1.00 95.25 260 GLN A CA 1
ATOM 1930 C C . GLN A 1 260 ? -20.573 -7.725 -16.582 1.00 95.25 260 GLN A C 1
ATOM 1932 O O . GLN A 1 260 ? -19.888 -8.635 -17.046 1.00 95.25 260 GLN A O 1
ATOM 1937 N N . ASP A 1 261 ? -20.145 -6.461 -16.553 1.00 94.88 261 ASP A N 1
ATOM 1938 C CA . ASP A 1 261 ? -18.837 -6.052 -17.074 1.00 94.88 261 ASP A CA 1
ATOM 1939 C C . ASP A 1 261 ? -17.689 -6.623 -16.239 1.00 94.88 261 ASP A C 1
ATOM 1941 O O . ASP A 1 261 ? -16.699 -7.118 -16.775 1.00 94.88 261 ASP A O 1
ATOM 1945 N N . MET A 1 262 ? -17.842 -6.585 -14.916 1.00 95.25 262 MET A N 1
ATOM 1946 C CA . MET A 1 262 ? -16.891 -7.140 -13.960 1.00 95.25 262 MET A CA 1
ATOM 1947 C C . MET A 1 262 ? -16.715 -8.648 -14.161 1.00 95.25 262 MET A C 1
ATOM 1949 O O . MET A 1 262 ? -15.578 -9.118 -14.224 1.00 95.25 262 MET A O 1
ATOM 1953 N N . ALA A 1 263 ? -17.814 -9.389 -14.340 1.00 93.69 263 ALA A N 1
ATOM 1954 C CA . ALA A 1 263 ? -17.775 -10.812 -14.658 1.00 93.69 263 ALA A CA 1
ATOM 1955 C C . ALA A 1 263 ? -17.064 -11.071 -15.994 1.00 93.69 263 ALA A C 1
ATOM 1957 O O . ALA A 1 263 ? -16.158 -11.896 -16.040 1.00 93.69 263 ALA A O 1
ATOM 1958 N N . ALA A 1 264 ? -17.383 -10.313 -17.050 1.00 93.25 264 ALA A N 1
ATOM 1959 C CA . ALA A 1 264 ? -16.733 -10.462 -18.353 1.00 93.25 264 ALA A CA 1
ATOM 1960 C C . ALA A 1 264 ? -15.213 -10.212 -18.296 1.00 93.25 264 ALA A C 1
ATOM 1962 O O . ALA A 1 264 ? -14.442 -10.949 -18.909 1.00 93.25 264 ALA A O 1
ATOM 1963 N N . ILE A 1 265 ? -14.771 -9.197 -17.544 1.00 92.88 265 ILE A N 1
ATOM 1964 C CA . ILE A 1 265 ? -13.344 -8.895 -17.346 1.00 92.88 265 ILE A CA 1
ATOM 1965 C C . ILE A 1 265 ? -12.660 -10.000 -16.540 1.00 92.88 265 ILE A C 1
ATOM 1967 O O . ILE A 1 265 ? -11.595 -10.473 -16.935 1.00 92.88 265 ILE A O 1
ATOM 1971 N N . ARG A 1 266 ? -13.267 -10.436 -15.429 1.00 90.62 266 ARG A N 1
ATOM 1972 C CA . ARG A 1 266 ? -12.747 -11.540 -14.612 1.00 90.62 266 ARG A CA 1
ATOM 1973 C C . ARG A 1 266 ? -12.581 -12.796 -15.459 1.00 90.62 266 ARG A C 1
ATOM 1975 O O . ARG A 1 266 ? -11.515 -13.400 -15.456 1.00 90.62 266 ARG A O 1
ATOM 1982 N N . ASP A 1 267 ? -13.622 -13.168 -16.192 1.00 90.31 267 ASP A N 1
ATOM 1983 C CA . ASP A 1 267 ? -13.629 -14.384 -16.990 1.00 90.31 267 ASP A CA 1
ATOM 1984 C C . ASP A 1 267 ? -12.608 -14.303 -18.132 1.00 90.31 267 ASP A C 1
ATOM 1986 O O . ASP A 1 267 ? -12.048 -15.326 -18.496 1.00 90.31 267 ASP A O 1
ATOM 1990 N N . LEU A 1 268 ? -12.305 -13.115 -18.674 1.00 90.44 268 LEU A N 1
ATOM 1991 C CA . LEU A 1 268 ? -11.195 -12.948 -19.617 1.00 90.44 268 LEU A CA 1
ATOM 1992 C C . LEU A 1 268 ? -9.834 -13.187 -18.941 1.00 90.44 268 LEU A C 1
ATOM 1994 O O . LEU A 1 268 ? -9.041 -13.979 -19.441 1.00 90.44 268 LEU A O 1
ATOM 1998 N N . ILE A 1 269 ? -9.578 -12.527 -17.805 1.00 87.25 269 ILE A N 1
ATOM 1999 C CA . ILE A 1 269 ? -8.283 -12.567 -17.102 1.00 87.25 269 ILE A CA 1
ATOM 2000 C C . ILE A 1 269 ? -7.959 -13.976 -16.587 1.00 87.25 269 ILE A C 1
ATOM 2002 O O . ILE A 1 269 ? -6.812 -14.406 -16.675 1.00 87.25 269 ILE A O 1
ATOM 2006 N N . PHE A 1 270 ? -8.956 -14.695 -16.063 1.00 81.31 270 PHE A N 1
ATOM 2007 C CA . PHE A 1 270 ? -8.780 -16.006 -15.427 1.00 81.31 270 PHE A CA 1
ATOM 2008 C C . PHE A 1 270 ? -9.040 -17.202 -16.363 1.00 81.31 270 PHE A C 1
ATOM 2010 O O . PHE A 1 270 ? -9.152 -18.335 -15.891 1.00 81.31 270 PHE A O 1
ATOM 2017 N N . ARG A 1 271 ? -9.127 -16.991 -17.684 1.00 83.31 271 ARG A N 1
ATOM 2018 C CA . ARG A 1 271 ? -9.168 -18.097 -18.660 1.00 83.31 271 ARG A CA 1
ATOM 2019 C C . ARG A 1 271 ? -7.924 -18.973 -18.531 1.00 83.31 271 ARG A C 1
ATOM 2021 O O . ARG A 1 271 ? -6.802 -18.474 -18.520 1.00 83.31 271 ARG A O 1
ATOM 2028 N N . SER A 1 272 ? -8.127 -20.289 -18.521 1.00 68.56 272 SER A N 1
ATOM 2029 C CA . SER A 1 272 ? -7.073 -21.291 -18.300 1.00 68.56 272 SER A CA 1
ATOM 2030 C C . SER A 1 272 ? -5.911 -21.214 -19.291 1.00 68.56 272 SER A C 1
ATOM 2032 O O . SER A 1 272 ? -4.789 -21.560 -18.938 1.00 68.56 272 SER A O 1
ATOM 2034 N N . ASN A 1 273 ? -6.163 -20.753 -20.518 1.00 76.69 273 ASN A N 1
ATOM 2035 C CA . ASN A 1 273 ? -5.184 -20.807 -21.603 1.00 76.69 273 ASN A CA 1
ATOM 2036 C C . ASN A 1 273 ? -4.419 -19.487 -21.806 1.00 76.69 273 ASN A C 1
ATOM 2038 O O . ASN A 1 273 ? -3.496 -19.463 -22.613 1.00 76.69 273 ASN A O 1
ATOM 2042 N N . SER A 1 274 ? -4.771 -18.410 -21.081 1.00 76.69 274 SER A N 1
ATOM 2043 C CA . SER A 1 274 ? -4.173 -17.064 -21.224 1.00 76.69 274 SER A CA 1
ATOM 2044 C C . SER A 1 274 ? -4.028 -16.583 -22.682 1.00 76.69 274 SER A C 1
ATOM 2046 O O . SER A 1 274 ? -3.100 -15.852 -23.012 1.00 76.69 274 SER A O 1
ATOM 2048 N N . ASP A 1 275 ? -4.943 -16.993 -23.561 1.00 81.31 275 ASP A N 1
ATOM 2049 C CA . ASP A 1 275 ? -4.916 -16.789 -25.016 1.00 81.31 275 ASP A CA 1
ATOM 2050 C C . ASP A 1 275 ? -5.542 -15.458 -25.466 1.00 81.31 275 ASP A C 1
ATOM 2052 O O . ASP A 1 275 ? -5.812 -15.246 -26.647 1.00 81.31 275 ASP A O 1
ATOM 2056 N N . TRP A 1 276 ? -5.772 -14.545 -24.525 1.00 86.25 276 TRP A N 1
ATOM 2057 C CA . TRP A 1 276 ? -6.320 -13.222 -24.791 1.00 86.25 276 TRP A CA 1
ATOM 2058 C C . TRP A 1 276 ? -5.215 -12.206 -25.085 1.00 86.25 276 TRP A C 1
ATOM 2060 O O . TRP A 1 276 ? -4.111 -12.265 -24.541 1.00 86.25 276 TRP A O 1
ATOM 2070 N N . LEU A 1 277 ? -5.525 -11.226 -25.930 1.00 88.44 277 LEU A N 1
ATOM 2071 C CA . LEU A 1 277 ? -4.625 -10.117 -26.215 1.00 88.44 277 LEU A CA 1
ATOM 2072 C C . LEU A 1 277 ? -4.921 -8.945 -25.281 1.00 88.44 277 LEU A C 1
ATOM 2074 O O . LEU A 1 277 ? -6.071 -8.679 -24.934 1.00 88.44 277 LEU A O 1
ATOM 2078 N N . LEU A 1 278 ? -3.899 -8.151 -24.948 1.00 88.44 278 LEU A N 1
ATOM 2079 C CA . LEU A 1 278 ? -4.080 -6.936 -24.142 1.00 88.44 278 LEU A CA 1
ATOM 2080 C C . LEU A 1 278 ? -5.174 -6.011 -24.711 1.00 88.44 278 LEU A C 1
ATOM 2082 O O . LEU A 1 278 ? -5.917 -5.400 -23.949 1.00 88.44 278 LEU A O 1
ATOM 2086 N N . VAL A 1 279 ? -5.317 -5.951 -26.039 1.00 91.56 279 VAL A N 1
ATOM 2087 C CA . VAL A 1 279 ? -6.368 -5.169 -26.708 1.00 91.56 279 VAL A CA 1
ATOM 2088 C C . VAL A 1 279 ? -7.784 -5.645 -26.366 1.00 91.56 279 VAL A C 1
ATOM 2090 O O . VAL A 1 279 ? -8.684 -4.812 -26.267 1.00 91.56 279 VAL A O 1
ATOM 2093 N N . ASP A 1 280 ? -7.991 -6.939 -26.114 1.00 91.38 280 ASP A N 1
ATOM 2094 C CA . ASP A 1 280 ? -9.296 -7.489 -25.731 1.00 91.38 280 ASP A CA 1
ATOM 2095 C C . ASP A 1 280 ? -9.699 -6.984 -24.345 1.00 91.38 280 ASP A C 1
ATOM 2097 O O . ASP A 1 280 ? -10.820 -6.502 -24.144 1.00 91.38 280 ASP A O 1
ATOM 2101 N N . LEU A 1 281 ? -8.750 -7.023 -23.403 1.00 91.94 281 LEU A N 1
ATOM 2102 C CA . LEU A 1 281 ? -8.936 -6.504 -22.052 1.00 91.94 281 LEU A CA 1
ATOM 2103 C C . LEU A 1 281 ? -9.174 -4.991 -22.070 1.00 91.94 281 LEU A C 1
ATOM 2105 O O . LEU A 1 281 ? -10.119 -4.515 -21.445 1.00 91.94 281 LEU A O 1
ATOM 2109 N N . LEU A 1 282 ? -8.359 -4.238 -22.814 1.00 93.44 282 LEU A N 1
ATOM 2110 C CA . LEU A 1 282 ? -8.520 -2.788 -22.943 1.00 93.44 282 LEU A CA 1
ATOM 2111 C C . LEU A 1 282 ? -9.880 -2.423 -23.548 1.00 93.44 282 LEU A C 1
ATOM 2113 O O . LEU A 1 282 ? -10.548 -1.522 -23.050 1.00 93.44 282 LEU A O 1
ATOM 2117 N N . SER A 1 283 ? -10.331 -3.166 -24.560 1.00 92.94 283 SER A N 1
ATOM 2118 C CA . SER A 1 283 ? -11.642 -2.955 -25.181 1.00 92.94 283 SER A CA 1
ATOM 2119 C C . SER A 1 283 ? -12.794 -3.239 -24.215 1.00 92.94 283 SER A C 1
ATOM 2121 O O . SER A 1 283 ? -13.811 -2.547 -24.240 1.00 92.94 283 SER A O 1
ATOM 2123 N N . LEU A 1 284 ? -12.673 -4.259 -23.357 1.00 92.81 284 LEU A N 1
ATOM 2124 C CA . LEU A 1 284 ? -13.666 -4.520 -22.312 1.00 92.81 284 LEU A CA 1
ATOM 2125 C C . LEU A 1 284 ? -13.691 -3.411 -21.262 1.00 92.81 284 LEU A C 1
ATOM 2127 O O . LEU A 1 284 ? -14.777 -2.959 -20.902 1.00 92.81 284 LEU A O 1
ATOM 2131 N N . LEU A 1 285 ? -12.519 -2.967 -20.803 1.00 92.88 285 LEU A N 1
ATOM 2132 C CA . LEU A 1 285 ? -12.395 -1.887 -19.826 1.00 92.88 285 LEU A CA 1
ATOM 2133 C C . LEU A 1 285 ? -12.990 -0.577 -20.355 1.00 92.88 285 LEU A C 1
ATOM 2135 O O . LEU A 1 285 ? -13.749 0.071 -19.636 1.00 92.88 285 LEU A O 1
ATOM 2139 N N . ASP A 1 286 ? -12.720 -0.225 -21.614 1.00 92.69 286 ASP A N 1
ATOM 2140 C CA . ASP A 1 286 ? -13.262 0.980 -22.248 1.00 92.69 286 ASP A CA 1
ATOM 2141 C C . ASP A 1 286 ? -14.794 0.927 -22.354 1.00 92.69 286 ASP A C 1
ATOM 2143 O O . ASP A 1 286 ? -15.497 1.819 -21.874 1.00 92.69 286 ASP A O 1
ATOM 2147 N N . ARG A 1 287 ? -15.345 -0.185 -22.863 1.00 92.25 287 ARG A N 1
ATOM 2148 C CA . ARG A 1 287 ? -16.803 -0.380 -22.937 1.00 92.25 287 ARG A CA 1
ATOM 2149 C C . ARG A 1 287 ? -17.476 -0.326 -21.564 1.00 92.25 287 ARG A C 1
ATOM 2151 O O . ARG A 1 287 ? -18.554 0.252 -21.439 1.00 92.25 287 ARG A O 1
ATOM 2158 N N . ALA A 1 288 ? -16.866 -0.944 -20.553 1.00 91.56 288 ALA A N 1
ATOM 2159 C CA . ALA A 1 288 ? -17.386 -0.950 -19.190 1.00 91.56 288 ALA A CA 1
ATOM 2160 C C . ALA A 1 288 ? -17.378 0.460 -18.575 1.00 91.56 288 ALA A C 1
ATOM 2162 O O . ALA A 1 288 ? -18.355 0.870 -17.947 1.00 91.56 288 ALA A O 1
ATOM 2163 N N . SER A 1 289 ? -16.301 1.217 -18.806 1.00 88.31 289 SER A N 1
ATOM 2164 C CA . SER A 1 289 ? -16.172 2.610 -18.374 1.00 88.31 289 SER A CA 1
ATOM 2165 C C . SER A 1 289 ? -17.228 3.505 -19.029 1.00 88.31 289 SER A C 1
ATOM 2167 O O . SER A 1 289 ? -17.943 4.222 -18.328 1.00 88.31 289 SER A O 1
ATOM 2169 N N . ASN A 1 290 ? -17.404 3.402 -20.350 1.00 88.94 290 ASN A N 1
ATOM 2170 C CA . ASN A 1 290 ? -18.376 4.205 -21.100 1.00 88.94 290 ASN A CA 1
ATOM 2171 C C . ASN A 1 290 ? -19.820 3.925 -20.648 1.00 88.94 290 ASN A C 1
ATOM 2173 O O . ASN A 1 290 ? -20.550 4.856 -20.311 1.00 88.94 290 ASN A O 1
ATOM 2177 N N . ARG A 1 291 ? -20.207 2.648 -20.502 1.00 88.81 291 ARG A N 1
ATOM 2178 C CA . ARG A 1 291 ? -21.527 2.275 -19.954 1.00 88.81 291 ARG A CA 1
ATOM 2179 C C . ARG A 1 291 ? -21.753 2.801 -18.537 1.00 88.81 291 ARG A C 1
ATOM 2181 O O . ARG A 1 291 ? -22.872 3.163 -18.176 1.00 88.81 291 ARG A O 1
ATOM 2188 N N . SER A 1 292 ? -20.713 2.806 -17.705 1.00 85.12 292 SER A N 1
ATOM 2189 C CA . SER A 1 292 ? -20.799 3.335 -16.341 1.00 85.12 292 SER A CA 1
ATOM 2190 C C . SER A 1 292 ? -21.015 4.850 -16.331 1.00 85.12 292 SER A C 1
ATOM 2192 O O . SER A 1 292 ? -21.861 5.347 -15.583 1.00 85.12 292 SER A O 1
ATOM 2194 N N . ALA A 1 293 ? -20.312 5.580 -17.203 1.00 83.69 293 ALA A N 1
ATOM 2195 C CA . ALA A 1 293 ? -20.489 7.018 -17.375 1.00 83.69 2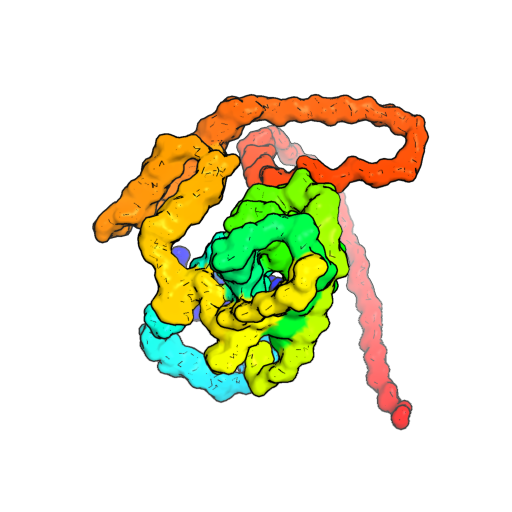93 ALA A CA 1
ATOM 2196 C C . ALA A 1 293 ? -21.915 7.365 -17.840 1.00 83.69 293 ALA A C 1
ATOM 2198 O O . ALA A 1 293 ? -22.552 8.235 -17.250 1.00 83.69 293 ALA A O 1
ATOM 2199 N N . GLU A 1 294 ? -22.455 6.630 -18.816 1.00 84.75 294 GLU A N 1
ATOM 2200 C CA . GLU A 1 294 ? -23.836 6.797 -19.295 1.00 84.75 294 GLU A CA 1
ATOM 2201 C C . GLU A 1 294 ? -24.871 6.585 -18.179 1.00 84.75 294 GLU A C 1
ATOM 2203 O O . GLU A 1 294 ? -25.797 7.382 -18.029 1.00 84.75 294 GLU A O 1
ATOM 2208 N N . ARG A 1 295 ? -24.694 5.552 -17.341 1.00 79.00 295 ARG A N 1
ATOM 2209 C CA . ARG A 1 295 ? -25.598 5.257 -16.210 1.00 79.00 295 ARG A CA 1
ATOM 2210 C C . ARG A 1 295 ? -25.592 6.332 -15.129 1.00 79.00 295 ARG A C 1
ATOM 2212 O O . ARG A 1 295 ? -26.623 6.561 -14.502 1.00 79.00 295 ARG A O 1
ATOM 2219 N N . ARG A 1 296 ? -24.442 6.960 -14.869 1.00 75.12 296 ARG A N 1
ATOM 2220 C CA . ARG A 1 296 ? -24.322 8.035 -13.868 1.00 75.12 296 ARG A CA 1
ATOM 2221 C C . ARG A 1 296 ? -24.972 9.342 -14.334 1.00 75.12 296 ARG A C 1
ATOM 2223 O O . ARG A 1 296 ? -25.238 10.203 -13.497 1.00 75.12 296 ARG A O 1
ATOM 2230 N N . GLY A 1 297 ? -25.271 9.462 -15.630 1.00 61.62 297 GLY A N 1
ATOM 2231 C CA . GLY A 1 297 ? -25.764 10.687 -16.247 1.00 61.62 297 GLY A CA 1
ATOM 2232 C C . GLY A 1 297 ? -24.701 11.795 -16.266 1.00 61.62 297 GLY A C 1
ATOM 2233 O O . GLY A 1 297 ? -23.619 11.644 -15.691 1.00 61.62 297 GLY A O 1
ATOM 2234 N N . PRO A 1 298 ? -24.976 12.935 -16.924 1.00 56.19 298 PRO A N 1
ATOM 2235 C CA . PRO A 1 298 ? -24.086 14.085 -16.855 1.00 56.19 298 PRO A CA 1
ATOM 2236 C C . PRO A 1 298 ? -23.942 14.527 -15.396 1.00 56.19 298 PRO A C 1
ATOM 2238 O O . PRO A 1 298 ? -24.938 14.660 -14.679 1.00 56.19 298 PRO A O 1
ATOM 2241 N N . ALA A 1 299 ? -22.703 14.769 -14.958 1.00 54.06 299 ALA A N 1
ATOM 2242 C CA . ALA A 1 299 ? -22.442 15.354 -13.650 1.00 54.06 299 ALA A CA 1
ATOM 2243 C C . ALA A 1 299 ? -23.290 16.626 -13.514 1.00 54.06 299 ALA A C 1
ATOM 2245 O O . ALA A 1 299 ? -23.128 17.563 -14.300 1.00 54.06 299 ALA A O 1
ATOM 2246 N N . ARG A 1 300 ? -24.226 16.658 -12.553 1.00 41.53 300 ARG A N 1
ATOM 2247 C CA . ARG A 1 300 ? -24.966 17.886 -12.246 1.00 41.53 300 ARG A CA 1
ATOM 2248 C C . ARG A 1 300 ? -23.926 18.959 -11.945 1.00 41.53 300 ARG A C 1
ATOM 2250 O O . ARG A 1 300 ? -23.199 18.836 -10.960 1.00 41.53 300 ARG A O 1
ATOM 2257 N N . ARG A 1 301 ? -23.848 19.994 -12.786 1.00 36.81 301 ARG A N 1
ATOM 2258 C CA . ARG A 1 301 ? -23.169 21.236 -12.418 1.00 36.81 301 ARG A CA 1
ATOM 2259 C C . ARG A 1 301 ? -23.866 21.730 -11.156 1.00 36.81 301 ARG A C 1
ATOM 2261 O O . ARG A 1 301 ? -25.028 22.120 -11.204 1.00 36.81 301 ARG A O 1
ATOM 2268 N N . GLN A 1 302 ? -23.203 21.615 -10.011 1.00 36.97 302 GLN A N 1
ATOM 2269 C CA . GLN A 1 302 ? -23.585 22.410 -8.858 1.00 36.97 302 GLN A CA 1
ATOM 2270 C C . GLN A 1 302 ? -23.107 23.822 -9.173 1.00 36.97 302 GLN A C 1
ATOM 2272 O O . GLN A 1 302 ? -21.943 24.152 -8.959 1.00 36.97 302 GLN A O 1
ATOM 2277 N N . ASP A 1 303 ? -23.992 24.622 -9.761 1.00 35.12 303 ASP A N 1
ATOM 2278 C CA . ASP A 1 303 ? -23.809 26.064 -9.811 1.00 35.12 303 ASP A CA 1
ATOM 2279 C C . ASP A 1 303 ? -23.887 26.558 -8.364 1.00 35.12 303 ASP A C 1
ATOM 2281 O O . ASP A 1 303 ? -24.964 26.725 -7.792 1.00 35.12 303 ASP A O 1
ATOM 2285 N N . HIS A 1 304 ? -22.730 26.714 -7.723 1.00 33.69 304 HIS A N 1
ATOM 2286 C CA . HIS A 1 304 ? -22.656 27.466 -6.483 1.00 33.69 304 HIS A CA 1
ATOM 2287 C C . HIS A 1 304 ? -22.864 28.945 -6.833 1.00 33.69 304 HIS A C 1
ATOM 2289 O O . HIS A 1 304 ? -22.078 29.488 -7.615 1.00 33.69 304 HIS A O 1
ATOM 2295 N N . PRO A 1 305 ? -23.892 29.623 -6.288 1.00 34.03 305 PRO A N 1
ATOM 2296 C CA . PRO A 1 305 ? -23.986 31.064 -6.431 1.00 34.03 305 PRO A CA 1
ATOM 2297 C C . PRO A 1 305 ? -22.767 31.675 -5.739 1.00 34.03 305 PRO A C 1
ATOM 2299 O O . PRO A 1 305 ? -22.511 31.418 -4.561 1.00 34.03 305 PRO A O 1
ATOM 2302 N N . VAL A 1 306 ? -21.995 32.465 -6.483 1.00 35.06 306 VAL A N 1
ATOM 2303 C CA . VAL A 1 306 ? -20.902 33.272 -5.936 1.00 35.06 306 VAL A CA 1
ATOM 2304 C C . VAL A 1 306 ? -21.537 34.359 -5.068 1.00 35.06 306 VAL A C 1
ATOM 2306 O O . VAL A 1 306 ? -21.898 35.431 -5.545 1.00 35.06 306 VAL A O 1
ATOM 2309 N N . GLY A 1 307 ? -21.750 34.042 -3.792 1.00 30.41 307 GLY A N 1
ATOM 2310 C CA . GLY A 1 307 ? -22.123 34.998 -2.760 1.00 30.41 307 GLY A CA 1
ATOM 2311 C C . GLY A 1 307 ? -20.873 35.699 -2.244 1.00 30.41 307 GLY A C 1
ATOM 2312 O O . GLY A 1 307 ? -19.938 35.052 -1.777 1.00 30.41 307 GLY A O 1
ATOM 2313 N N . ALA A 1 308 ? -20.847 37.024 -2.346 1.00 35.16 308 ALA A N 1
ATOM 2314 C CA . ALA A 1 308 ? -19.821 37.852 -1.736 1.00 35.16 308 ALA A CA 1
ATOM 2315 C C . ALA A 1 308 ? -19.876 37.736 -0.199 1.00 35.16 308 ALA A C 1
ATOM 2317 O O . ALA A 1 308 ? -20.917 37.990 0.399 1.00 35.16 308 ALA A O 1
ATOM 2318 N N . GLY A 1 309 ? -18.737 37.418 0.426 1.00 30.41 309 GLY A N 1
ATOM 2319 C CA . GLY A 1 309 ? -18.493 37.631 1.857 1.00 30.41 309 GLY A CA 1
ATOM 2320 C C . GLY A 1 309 ? -18.362 36.361 2.704 1.00 30.41 309 GLY A C 1
ATOM 2321 O O . GLY A 1 309 ? -19.339 35.664 2.948 1.00 30.41 309 GLY A O 1
ATOM 2322 N N . GLY A 1 310 ? -17.153 36.126 3.228 1.00 27.80 310 GLY A N 1
ATOM 2323 C CA . GLY A 1 310 ? -16.893 35.189 4.328 1.00 27.80 310 GLY A CA 1
ATOM 2324 C C . GLY A 1 310 ? -15.757 34.208 4.043 1.00 27.80 310 GLY A C 1
ATOM 2325 O O . GLY A 1 310 ? -15.934 33.238 3.315 1.00 27.80 310 GLY A O 1
ATOM 2326 N N . LEU A 1 311 ? -14.585 34.447 4.640 1.00 34.09 311 LEU A N 1
ATOM 2327 C CA . LEU A 1 311 ? -13.460 33.510 4.667 1.00 34.09 311 LEU A CA 1
ATOM 2328 C C . LEU A 1 311 ? -13.850 32.257 5.468 1.00 34.09 311 LEU A C 1
ATOM 2330 O O . LEU A 1 311 ? -13.765 32.237 6.691 1.00 34.09 311 LEU A O 1
ATOM 2334 N N . GLY A 1 312 ? -14.272 31.213 4.765 1.00 27.83 312 GLY A N 1
ATOM 2335 C CA . GLY A 1 312 ? -14.440 29.865 5.295 1.00 27.83 312 GLY A CA 1
ATOM 2336 C C . GLY A 1 312 ? -14.203 28.880 4.162 1.00 27.83 312 GLY A C 1
ATOM 2337 O O . GLY A 1 312 ? -14.956 28.879 3.197 1.00 27.83 312 GLY A O 1
ATOM 2338 N N . HIS A 1 313 ? -13.123 28.102 4.239 1.00 34.03 313 HIS A N 1
ATOM 2339 C CA . HIS A 1 313 ? -12.709 27.136 3.217 1.00 34.03 313 HIS A CA 1
ATOM 2340 C C . HIS A 1 313 ? -13.750 26.018 3.014 1.00 34.03 313 HIS A C 1
ATOM 2342 O O . HIS A 1 313 ? -14.017 25.288 3.969 1.00 34.03 313 HIS A O 1
ATOM 2348 N N . PRO A 1 314 ? -14.236 25.771 1.777 1.00 31.91 314 PRO A N 1
ATOM 2349 C CA . PRO A 1 314 ? -14.979 24.552 1.486 1.00 31.91 314 PRO A CA 1
ATOM 2350 C C . PRO A 1 314 ? -14.544 23.941 0.143 1.00 31.91 314 PRO A C 1
ATOM 2352 O O . PRO A 1 314 ? -15.142 24.230 -0.884 1.00 31.91 314 PRO A O 1
ATOM 2355 N N . HIS A 1 315 ? -13.539 23.059 0.126 1.00 31.38 315 HIS A N 1
ATOM 2356 C CA . HIS A 1 315 ? -13.282 22.184 -1.032 1.00 31.38 315 HIS A CA 1
ATOM 2357 C C . HIS A 1 315 ? -12.643 20.852 -0.603 1.00 31.38 315 HIS A C 1
ATOM 2359 O O . HIS A 1 315 ? -11.434 20.683 -0.691 1.00 31.38 315 HIS A O 1
ATOM 2365 N N . GLN A 1 316 ? -13.453 19.873 -0.184 1.00 33.59 316 GLN A N 1
ATOM 2366 C CA . GLN A 1 316 ? -13.025 18.468 -0.046 1.00 33.59 316 GLN A CA 1
ATOM 2367 C C . GLN A 1 316 ? -14.142 17.475 -0.436 1.00 33.59 316 GLN A C 1
ATOM 2369 O O . GLN A 1 316 ? -14.470 16.550 0.298 1.00 33.59 316 GLN A O 1
ATOM 2374 N N . ARG A 1 317 ? -14.765 17.645 -1.612 1.00 31.78 317 ARG A N 1
ATOM 2375 C CA . ARG A 1 317 ? -15.749 16.665 -2.134 1.00 31.78 317 ARG A CA 1
ATOM 2376 C C . ARG A 1 317 ? -15.501 16.133 -3.551 1.00 31.78 317 ARG A C 1
ATOM 2378 O O . ARG A 1 317 ? -16.344 15.416 -4.070 1.00 31.78 317 ARG A O 1
ATOM 2385 N N . ALA A 1 318 ? -14.353 16.399 -4.180 1.00 33.19 318 ALA A N 1
ATOM 2386 C CA . ALA A 1 318 ? -14.149 16.017 -5.591 1.00 33.19 318 ALA A CA 1
ATOM 2387 C C . ALA A 1 318 ? -12.801 15.344 -5.931 1.00 33.19 318 ALA A C 1
ATOM 2389 O O . ALA A 1 318 ? -12.457 15.226 -7.104 1.00 33.19 318 ALA A O 1
ATOM 2390 N N . GLY A 1 319 ? -12.034 14.876 -4.942 1.00 26.92 319 GLY A N 1
ATOM 2391 C CA . GLY A 1 319 ? -10.641 14.460 -5.157 1.00 26.92 319 GLY A CA 1
ATOM 2392 C C . GLY A 1 319 ? -10.403 13.068 -5.759 1.00 26.92 319 GLY A C 1
ATOM 2393 O O . GLY A 1 319 ? -9.379 12.857 -6.399 1.00 26.92 319 GLY A O 1
ATOM 2394 N N . ILE A 1 320 ? -11.318 12.109 -5.582 1.00 32.16 320 ILE A N 1
ATOM 2395 C CA . ILE A 1 320 ? -11.029 10.691 -5.897 1.00 32.16 320 ILE A CA 1
ATOM 2396 C C . ILE A 1 320 ? -11.504 10.268 -7.300 1.00 32.16 320 ILE A C 1
ATOM 2398 O O . ILE A 1 320 ? -10.971 9.316 -7.863 1.00 32.16 320 ILE A O 1
ATOM 2402 N N . LEU A 1 321 ? -12.441 10.994 -7.925 1.00 27.41 321 LEU A N 1
ATOM 2403 C CA . LEU A 1 321 ? -12.964 10.647 -9.260 1.00 27.41 321 LEU A CA 1
ATOM 2404 C C . LEU A 1 321 ? -12.350 11.438 -10.430 1.00 27.41 321 LEU A C 1
ATOM 2406 O O . LEU A 1 321 ? -12.516 11.035 -11.580 1.00 27.41 321 LEU A O 1
ATOM 2410 N N . TRP A 1 322 ? -11.658 12.553 -10.180 1.00 25.75 322 TRP A N 1
ATOM 2411 C CA . TRP A 1 322 ? -11.322 13.511 -11.246 1.00 25.75 322 TRP A CA 1
ATOM 2412 C C . TRP A 1 322 ? -10.138 13.110 -12.140 1.00 25.75 322 TRP A C 1
ATOM 2414 O O . TRP A 1 322 ? -10.028 13.594 -13.264 1.00 25.75 322 TRP A O 1
ATOM 2424 N N . VAL A 1 323 ? -9.273 12.194 -11.694 1.00 27.48 323 VAL A N 1
ATOM 2425 C CA . VAL A 1 323 ? -8.022 11.867 -12.409 1.00 27.48 323 VAL A CA 1
ATOM 2426 C C . VAL A 1 323 ? -8.253 11.105 -13.729 1.00 27.48 323 VAL A C 1
ATOM 2428 O O . VAL A 1 323 ? -7.368 11.083 -14.577 1.00 27.48 323 VAL A O 1
ATOM 2431 N N . PHE A 1 324 ? -9.446 10.555 -13.979 1.00 26.22 324 PHE A N 1
ATOM 2432 C CA . PHE A 1 324 ? -9.729 9.808 -15.216 1.00 26.22 324 PHE A CA 1
ATOM 2433 C C . PHE A 1 324 ? -10.426 10.609 -16.332 1.00 26.22 324 PHE A C 1
ATOM 2435 O O . PHE A 1 324 ? -10.443 10.148 -17.469 1.00 26.22 324 PHE A O 1
ATOM 2442 N N . HIS A 1 325 ? -10.982 11.797 -16.064 1.00 29.72 325 HIS A N 1
ATOM 2443 C CA . HIS A 1 325 ? -11.858 12.487 -17.032 1.00 29.72 325 HIS A CA 1
ATOM 2444 C C . HIS A 1 325 ? -11.177 13.561 -17.902 1.00 29.72 325 HIS A C 1
ATOM 2446 O O . HIS A 1 325 ? -11.781 14.047 -18.854 1.00 29.72 325 HIS A O 1
ATOM 2452 N N . SER A 1 326 ? -9.920 13.929 -17.639 1.00 27.91 326 SER A N 1
ATOM 2453 C CA . SER A 1 326 ? -9.245 15.037 -18.338 1.00 27.91 326 SER A CA 1
ATOM 2454 C C . SER A 1 326 ? -8.395 14.636 -19.557 1.00 27.91 326 SER A C 1
ATOM 2456 O O . SER A 1 326 ? -7.809 15.509 -20.191 1.00 27.91 326 SER A O 1
ATOM 2458 N N . ILE A 1 327 ? -8.355 13.355 -19.948 1.00 31.22 327 ILE A N 1
ATOM 2459 C CA . ILE A 1 327 ? -7.550 12.886 -21.101 1.00 31.22 327 ILE A CA 1
ATOM 2460 C C . ILE A 1 327 ? -8.371 12.747 -22.404 1.00 31.22 327 ILE A C 1
ATOM 2462 O O . ILE A 1 327 ? -7.796 12.739 -23.489 1.00 31.22 327 ILE A O 1
ATOM 2466 N N . GLN A 1 328 ? -9.709 12.747 -22.355 1.00 31.08 328 GLN A N 1
ATOM 2467 C CA . GLN A 1 328 ? -10.555 12.596 -23.557 1.00 31.08 328 GLN A CA 1
ATOM 2468 C C . GLN A 1 328 ? -11.007 13.921 -24.214 1.00 31.08 328 GLN A C 1
ATOM 2470 O O . GLN A 1 328 ? -11.691 13.903 -25.232 1.00 31.08 328 GLN A O 1
ATOM 2475 N N . GLY A 1 329 ? -10.591 15.084 -23.697 1.00 30.23 329 GLY A N 1
ATOM 2476 C CA . GLY A 1 329 ? -11.056 16.399 -24.174 1.00 30.23 329 GLY A CA 1
ATOM 2477 C C . GLY A 1 329 ? -10.252 17.068 -25.301 1.00 30.23 329 GLY A C 1
ATOM 2478 O O . GLY A 1 329 ? -10.638 18.148 -25.739 1.00 30.23 329 GLY A O 1
ATOM 2479 N N . HIS A 1 330 ? -9.145 16.487 -25.781 1.00 30.36 330 HIS A N 1
ATOM 2480 C CA . HIS A 1 330 ? -8.225 17.185 -26.703 1.00 30.36 330 HIS A CA 1
ATOM 2481 C C . HIS A 1 330 ? -8.017 16.552 -28.089 1.00 30.36 330 HIS A C 1
ATOM 2483 O O . HIS A 1 330 ? -7.107 16.954 -28.806 1.00 30.36 330 HIS A O 1
ATOM 2489 N N . GLN A 1 331 ? -8.895 15.648 -28.537 1.00 28.67 331 GLN A N 1
ATOM 2490 C CA . GLN A 1 331 ? -8.890 15.171 -29.935 1.00 28.67 331 GLN A CA 1
ATOM 2491 C C . GLN A 1 331 ? -9.977 15.778 -30.838 1.00 28.67 331 GLN A C 1
ATOM 2493 O O . GLN A 1 331 ? -10.164 15.328 -31.963 1.00 28.67 331 GLN A O 1
ATOM 2498 N N . ALA A 1 332 ? -10.639 16.856 -30.410 1.00 29.70 332 ALA A N 1
ATOM 2499 C CA . ALA A 1 332 ? -11.618 17.570 -31.233 1.00 29.70 332 ALA A CA 1
ATOM 2500 C C . ALA A 1 332 ? -11.321 19.077 -31.319 1.00 29.70 332 ALA A C 1
ATOM 2502 O O . ALA A 1 332 ? -12.163 19.899 -30.984 1.00 29.70 332 ALA A O 1
ATOM 2503 N N . ALA A 1 333 ? -10.110 19.448 -31.745 1.00 30.84 333 ALA A N 1
ATOM 2504 C CA . ALA A 1 333 ? -9.806 20.805 -32.216 1.00 30.84 333 ALA A CA 1
ATOM 2505 C C . ALA A 1 333 ? -8.502 20.830 -33.037 1.00 30.84 333 ALA A C 1
ATOM 2507 O O . ALA A 1 333 ? -7.517 21.448 -32.648 1.00 30.84 333 ALA A O 1
ATOM 2508 N N . SER A 1 334 ? -8.472 20.150 -34.184 1.00 29.55 334 SER A N 1
ATOM 2509 C CA . SER A 1 334 ? -7.414 20.342 -35.184 1.00 29.55 334 SER A CA 1
ATOM 2510 C C . SER A 1 334 ? -8.027 20.609 -36.556 1.00 29.55 334 SER A C 1
ATOM 2512 O O . SER A 1 334 ? -8.160 19.698 -37.361 1.00 29.55 334 SER A O 1
ATOM 2514 N N . THR A 1 335 ? -8.410 21.861 -36.817 1.00 29.75 335 THR A N 1
ATOM 2515 C CA . THR A 1 335 ? -8.495 22.445 -38.172 1.00 29.75 335 THR A CA 1
ATOM 2516 C C . THR A 1 335 ? -8.641 23.969 -38.068 1.00 29.75 335 THR A C 1
ATOM 2518 O O . THR A 1 335 ? -9.505 24.431 -37.329 1.00 29.75 335 THR A O 1
ATOM 2521 N N . ARG A 1 336 ? -7.874 24.706 -38.896 1.00 28.95 336 ARG A N 1
ATOM 2522 C CA . ARG A 1 336 ? -7.695 26.183 -39.005 1.00 28.95 336 ARG A CA 1
ATOM 2523 C C . ARG A 1 336 ? -6.636 26.737 -38.038 1.00 28.95 336 ARG A C 1
ATOM 2525 O O . ARG A 1 336 ? -6.775 26.569 -36.842 1.00 28.95 336 ARG A O 1
ATOM 2532 N N . GLY A 1 337 ? -5.564 27.415 -38.442 1.00 26.50 337 GLY A N 1
ATOM 2533 C CA . GLY A 1 337 ? -5.054 27.872 -39.735 1.00 26.50 337 GLY A CA 1
ATOM 2534 C C . GLY A 1 337 ? -3.685 28.540 -39.493 1.00 26.50 337 GLY A C 1
ATOM 2535 O O . GLY A 1 337 ? -3.393 28.962 -38.378 1.00 26.50 337 GLY A O 1
ATOM 2536 N N . GLN A 1 338 ? -2.833 28.566 -40.517 1.00 28.08 338 GLN A N 1
ATOM 2537 C CA . GLN A 1 338 ? -1.515 29.216 -40.519 1.00 28.08 338 GLN A CA 1
ATOM 2538 C C . GLN A 1 338 ? -1.631 30.749 -40.429 1.00 28.08 338 GLN A C 1
ATOM 2540 O O . GLN A 1 338 ? -2.512 31.303 -41.082 1.00 28.08 338 GLN A O 1
ATOM 2545 N N . ALA A 1 339 ? -0.706 31.411 -39.714 1.00 28.03 339 ALA A N 1
ATOM 2546 C CA . ALA A 1 339 ? 0.153 32.514 -40.200 1.00 28.03 339 ALA A CA 1
ATOM 2547 C C . ALA A 1 339 ? 0.726 33.383 -39.055 1.00 28.03 339 ALA A C 1
ATOM 2549 O O . ALA A 1 339 ? -0.029 33.864 -38.217 1.00 28.03 339 ALA A O 1
ATOM 2550 N N . GLY A 1 340 ? 2.041 33.646 -39.134 1.00 26.05 340 GLY A N 1
ATOM 2551 C CA . GLY A 1 340 ? 2.765 34.782 -38.531 1.00 26.05 340 GLY A CA 1
ATOM 2552 C C . GLY A 1 340 ? 3.037 34.703 -37.021 1.00 26.05 340 GLY A C 1
ATOM 2553 O O . GLY A 1 340 ? 2.242 34.174 -36.264 1.00 26.05 340 GLY A O 1
ATOM 2554 N N . ASP A 1 341 ? 4.125 35.222 -36.471 1.00 27.23 341 ASP A N 1
ATOM 2555 C CA . ASP A 1 341 ? 5.336 35.810 -37.027 1.00 27.23 341 ASP A CA 1
ATOM 2556 C C . ASP A 1 341 ? 6.368 35.884 -35.879 1.00 27.23 341 ASP A C 1
ATOM 2558 O O . ASP A 1 341 ? 6.043 35.683 -34.707 1.00 27.23 341 ASP A O 1
ATOM 2562 N N . GLN A 1 342 ? 7.614 36.134 -36.251 1.00 26.59 342 GLN A N 1
ATOM 2563 C CA . GLN A 1 342 ? 8.820 36.291 -35.436 1.00 26.59 342 GLN A CA 1
ATOM 2564 C C . GLN A 1 342 ? 8.647 37.100 -34.133 1.00 26.59 342 GLN A C 1
ATOM 2566 O O . GLN A 1 342 ? 7.977 38.127 -34.136 1.00 26.59 342 GLN A O 1
ATOM 2571 N N . LEU A 1 343 ? 9.371 36.717 -33.066 1.00 26.64 343 LEU A N 1
ATOM 2572 C CA . LEU A 1 343 ? 10.289 37.584 -32.293 1.00 26.64 343 LEU A CA 1
ATOM 2573 C C . LEU A 1 343 ? 10.835 36.882 -31.030 1.00 26.64 343 LEU A C 1
ATOM 2575 O O . LEU A 1 343 ? 10.211 35.988 -30.470 1.00 26.64 343 LEU A O 1
ATOM 2579 N N . ALA A 1 344 ? 11.991 37.379 -30.575 1.00 27.47 344 ALA A N 1
ATOM 2580 C CA . ALA A 1 344 ? 12.679 37.125 -29.301 1.00 27.47 344 ALA A CA 1
ATOM 2581 C C . ALA A 1 344 ? 13.709 35.974 -29.233 1.00 27.47 344 ALA A C 1
ATOM 2583 O O . ALA A 1 344 ? 13.638 35.068 -28.406 1.00 27.47 344 ALA A O 1
ATOM 2584 N N . GLN A 1 345 ? 14.791 36.119 -30.007 1.00 25.34 345 GLN A N 1
ATOM 2585 C CA . GLN A 1 345 ? 16.139 35.894 -29.471 1.00 25.34 345 GLN A CA 1
ATOM 2586 C C . GLN A 1 345 ? 16.557 37.134 -28.669 1.00 25.34 345 GLN A C 1
ATOM 2588 O O . GLN A 1 345 ? 16.688 38.191 -29.278 1.00 25.34 345 GLN A O 1
ATOM 2593 N N . THR A 1 346 ? 16.828 37.028 -27.362 1.00 28.23 346 THR A N 1
ATOM 2594 C CA . THR A 1 346 ? 18.036 37.614 -26.732 1.00 28.23 346 THR A CA 1
ATOM 2595 C C . THR A 1 346 ? 18.178 37.261 -25.243 1.00 28.23 346 THR A C 1
ATOM 2597 O O . THR A 1 346 ? 17.239 37.362 -24.467 1.00 28.23 346 THR A O 1
ATOM 2600 N N . GLN A 1 347 ? 19.432 36.974 -24.872 1.00 27.81 347 GLN A N 1
ATOM 2601 C CA . GLN A 1 347 ? 20.077 37.211 -23.569 1.00 27.81 347 GLN A CA 1
ATOM 2602 C C . GLN A 1 347 ? 19.729 36.306 -22.373 1.00 27.81 347 GLN A C 1
ATOM 2604 O O . GLN A 1 347 ? 18.972 36.675 -21.485 1.00 27.81 347 GLN A O 1
ATOM 2609 N N . TYR A 1 348 ? 20.504 35.226 -22.224 1.00 25.16 348 TYR A N 1
ATOM 2610 C CA . TYR A 1 348 ? 21.000 34.820 -20.905 1.00 25.16 348 TYR A CA 1
ATOM 2611 C C . TYR A 1 348 ? 22.514 35.059 -20.858 1.00 25.16 348 TYR A C 1
ATOM 2613 O O . TYR A 1 348 ? 23.310 34.294 -21.401 1.00 25.16 348 TYR A O 1
ATOM 2621 N N . ARG A 1 349 ? 22.906 36.198 -20.272 1.00 26.50 349 ARG A N 1
ATOM 2622 C CA . ARG A 1 349 ? 24.296 36.497 -19.914 1.00 26.50 349 ARG A CA 1
ATOM 2623 C C . ARG A 1 349 ? 24.669 35.737 -18.642 1.00 26.50 349 ARG A C 1
ATOM 2625 O O . ARG A 1 349 ? 23.885 35.623 -17.706 1.00 26.50 349 ARG A O 1
ATOM 2632 N N . GLN A 1 350 ? 25.908 35.269 -18.659 1.00 28.17 350 GLN A N 1
ATOM 2633 C CA . GLN A 1 350 ? 26.649 34.606 -17.597 1.00 28.17 350 GLN A CA 1
ATOM 2634 C C . GLN A 1 350 ? 26.551 35.326 -16.240 1.00 28.17 350 GLN A C 1
ATOM 2636 O O . GLN A 1 350 ? 26.629 36.554 -16.174 1.00 28.17 350 GLN A O 1
ATOM 2641 N N . ARG A 1 351 ? 26.492 34.551 -15.150 1.00 28.86 351 ARG A N 1
ATOM 2642 C CA . ARG A 1 351 ? 26.967 34.976 -13.824 1.00 28.86 351 ARG A CA 1
ATOM 2643 C C . ARG A 1 351 ? 27.987 33.963 -13.279 1.00 28.86 351 ARG A C 1
ATOM 2645 O O . ARG A 1 351 ? 27.861 32.780 -13.596 1.00 28.86 351 ARG A O 1
ATOM 2652 N N . PRO A 1 352 ? 29.003 34.409 -12.516 1.00 33.12 352 PRO A N 1
ATOM 2653 C CA . PRO A 1 352 ? 30.213 33.637 -12.246 1.00 33.12 352 PRO A CA 1
ATOM 2654 C C . PRO A 1 352 ? 30.105 32.739 -11.007 1.00 33.12 352 PRO A C 1
ATOM 2656 O O . PRO A 1 352 ? 29.286 32.968 -10.119 1.00 33.12 352 PRO A O 1
ATOM 2659 N N . ARG A 1 353 ? 31.008 31.749 -10.972 1.00 29.06 353 ARG A N 1
ATOM 2660 C CA . ARG A 1 353 ? 31.364 30.888 -9.834 1.00 29.06 353 ARG A CA 1
ATOM 2661 C C . ARG A 1 353 ? 31.592 31.705 -8.556 1.00 29.06 353 ARG A C 1
ATOM 2663 O O . ARG A 1 353 ? 32.339 32.678 -8.590 1.00 29.06 353 ARG A O 1
ATOM 2670 N N . LEU A 1 354 ? 31.025 31.247 -7.441 1.00 30.83 354 LEU A N 1
ATOM 2671 C CA . LEU A 1 354 ? 31.479 31.609 -6.099 1.00 30.83 354 LEU A CA 1
ATOM 2672 C C . LEU A 1 354 ? 32.315 30.456 -5.544 1.00 30.83 354 LEU A C 1
ATOM 2674 O O . LEU A 1 354 ? 31.882 29.304 -5.521 1.00 30.83 354 LEU A O 1
ATOM 2678 N N . GLU A 1 355 ? 33.545 30.808 -5.193 1.00 31.12 355 GLU A N 1
ATOM 2679 C CA . GLU A 1 355 ? 34.587 29.955 -4.646 1.00 31.12 355 GLU A CA 1
ATOM 2680 C C . GLU A 1 355 ? 34.301 29.549 -3.199 1.00 31.12 355 GLU A C 1
ATOM 2682 O O . GLU A 1 355 ? 33.645 30.251 -2.429 1.00 31.12 355 GLU A O 1
ATOM 2687 N N . GLN A 1 356 ? 34.852 28.388 -2.854 1.00 33.38 356 GLN A N 1
ATOM 2688 C CA . GLN A 1 356 ? 34.976 27.857 -1.508 1.00 33.38 356 GLN A CA 1
ATOM 2689 C C . GLN A 1 356 ? 35.805 28.801 -0.624 1.00 33.38 356 GLN A C 1
ATOM 2691 O O . GLN A 1 356 ? 36.911 29.191 -0.993 1.00 33.38 356 GLN A O 1
ATOM 2696 N N . GLN A 1 357 ? 35.325 29.065 0.590 1.00 34.38 357 GLN A N 1
ATOM 2697 C CA . GLN A 1 357 ? 36.173 29.454 1.714 1.00 34.38 357 GLN A CA 1
ATOM 2698 C C . GLN A 1 357 ? 35.911 28.515 2.892 1.00 34.38 357 GLN A C 1
ATOM 2700 O O . GLN A 1 357 ? 34.899 28.593 3.581 1.00 34.38 357 GLN A O 1
ATOM 2705 N N . THR A 1 358 ? 36.863 27.610 3.098 1.00 35.22 358 THR A N 1
ATOM 2706 C CA . THR A 1 358 ? 37.256 27.070 4.403 1.00 35.22 358 THR A CA 1
ATOM 2707 C C . THR A 1 358 ? 37.495 28.195 5.406 1.00 35.22 358 THR A C 1
ATOM 2709 O O . THR A 1 358 ? 38.180 29.150 5.047 1.00 35.22 358 THR A O 1
ATOM 2712 N N . LEU A 1 359 ? 37.047 28.024 6.658 1.00 34.09 359 LEU A N 1
ATOM 2713 C CA . LEU A 1 359 ? 37.827 28.294 7.878 1.00 34.09 359 LEU A CA 1
ATOM 2714 C C . LEU A 1 359 ? 37.045 27.893 9.151 1.00 34.09 359 LEU A C 1
ATOM 2716 O O . LEU A 1 359 ? 36.050 28.526 9.478 1.00 34.09 359 LEU A O 1
ATOM 2720 N N . ARG A 1 360 ? 37.634 26.917 9.862 1.00 39.78 360 ARG A N 1
ATOM 2721 C CA . ARG A 1 360 ? 37.531 26.546 11.292 1.00 39.78 360 ARG A CA 1
ATOM 2722 C C . ARG A 1 360 ? 36.245 25.938 11.840 1.00 39.78 360 ARG A C 1
ATOM 2724 O O . ARG A 1 360 ? 35.213 26.631 11.900 1.00 39.78 360 ARG A O 1
#

Sequence (360 aa):
MGLTAAQTANALSLTASMAGGATSQFGTMAKALHAGFAAKAGVLAASLAAKGATAHSDALDGPVSFASMTSDATKADFERSLAKLGNPWAILEYGLHVKFYPSCGATHRVIAAALEIRSAQNLSPQDIEQIDISVPDYLRELLPYNATEDPTEALFSLPYCVAAAFRWGRVGIDEFLPEATQDKSVQQLAQMVTIYGRQIADRTKLFVAGDPDTVTVRIRSGMTFSHGVDIPPGAPPRFADNKTVGNKFKDCALRGISEQDMAAIRDLIFRSNSDWLLVDLLSLLDRASNRSAERRGPARRQDHPVGAGGLGHPHQRAGILWVFHSIQGHQAASTRGQAGDQLAQTQYRQRPRLEQQTLR

Foldseek 3Di:
DPDDPQLVLQLVLQLQVQDDDDLVCQLHCVVVCNVVSSVVSSVVSSVCSVVPDGHDNCQDADPPHSCVVPHPDHPVNVVVVVVCPVVPDCCVVFNDQDDLAQADPLLQFLLVFLLCQCVVVVDALQQFDAKEKEHAPCLCSNQVDFLDLQLRSLSSYNLLSSLLCRHPSDHYPVCSDNVNSPPPSSSVSSVRYDYHHDHDPDPVDSADAPDWIKMWTQTPVRDIDMDTGRAGACGPPRHDDPVSVLVNLVSVVVVQFPPVLSVVLVCQPPPPVVPDDPVVNVVSVVVRNVVSDVVVPPDPPPPDPPDDDDPDDDDDDPPPPPPPPPPPPPPPDDDDDDDDDDDDDDDDDDDDDDDDDDDD

pLDDT: mean 82.35, std 24.24, range [25.16, 98.81]

Radius of gyration: 25.98 Å; chains: 1; bounding box: 64×59×74 Å

Secondary structure (DSSP, 8-state):
----HHHHHHHHHHHHTT----GGGTTSHHHHHHHHHHHHHHHHHHHHHHTT----TTTTTSTTSHHHHH----HHHHHHHHTTTTTT-HHHHT-----SSSS-GGGHHHHHHHHHHHHHTT--GGGEEEEEEEEETTHHHH--B-S---HHHHTTBHHHHHHHHHHHS--SSGGGSHHHHT-HHHHHHHHTEEEEEE--S-TT-S--TT--EEEEEEETTS-EEEEEESS-TTSTTSPPPHHHHHHHHHHHHTTTS-HHHHHHHHHHHT-TT----HHHHHHHHHHHHHHHHHHH-S------------------SSTTTGGGSSSSSSSS-------------------PPPPP----